Protein AF-A0A259DA21-F1 (afdb_monomer_lite)

Secondary structure (DSSP, 8-state):
---SSHHHHHH-SS-EEEEESSTTSSHHHHHHHHHHHH-EEEEEHHHHIIIIISHHHHHHHHHHHHTTSHHHHHHHHTTSS-------SS--HHHHHHH--BS-GGGT-B-HHHHHHHHHHHHHHHHHHHHTHHHHHHHHHHTT--SEEEEE--S-GGGSS-TT-TT-HHHHHHHHHSEEEE----HHHHHHHHHHHHHSPPP----HHHHHHHHHHHHHHHT--TT-

pLDDT: mean 91.74, std 7.66, range [64.5, 98.44]

Radius of gyration: 20.07 Å; chains: 1; bounding box: 54×38×61 Å

Structure (mmCIF, N/CA/C/O backbone):
data_AF-A0A259DA21-F1
#
_entry.id   AF-A0A259DA21-F1
#
loop_
_atom_site.group_PDB
_atom_site.id
_atom_site.type_symbol
_atom_site.label_atom_id
_atom_site.label_alt_id
_atom_site.label_comp_id
_atom_site.label_asym_id
_atom_site.label_entity_id
_atom_site.label_seq_id
_atom_site.pdbx_PDB_ins_code
_atom_site.Cartn_x
_atom_site.Cartn_y
_atom_site.Cartn_z
_atom_site.occupancy
_atom_site.B_iso_or_equiv
_atom_site.auth_seq_id
_atom_site.auth_comp_id
_atom_site.auth_asym_id
_atom_site.auth_atom_id
_atom_site.pdbx_PDB_model_num
ATOM 1 N N . MET A 1 1 ? -7.649 12.650 18.674 1.00 69.94 1 MET A N 1
ATOM 2 C CA . MET A 1 1 ? -7.560 11.323 19.332 1.00 69.94 1 MET A CA 1
ATOM 3 C C . MET A 1 1 ? -8.946 10.876 19.760 1.00 69.94 1 MET A C 1
ATOM 5 O O . MET A 1 1 ? -9.591 11.573 20.534 1.00 69.94 1 MET A O 1
ATOM 9 N N . ILE A 1 2 ? -9.388 9.727 19.248 1.00 91.44 2 ILE A N 1
ATOM 10 C CA . ILE A 1 2 ? -10.737 9.177 19.473 1.00 91.44 2 ILE A CA 1
ATOM 11 C C . ILE A 1 2 ? -10.961 8.571 20.867 1.00 91.44 2 ILE A C 1
ATOM 13 O O . ILE A 1 2 ? -12.106 8.388 21.263 1.00 91.44 2 ILE A O 1
ATOM 17 N N . TYR A 1 3 ? -9.883 8.292 21.605 1.00 94.75 3 TYR A N 1
ATOM 18 C CA . TYR A 1 3 ? -9.917 7.883 23.009 1.00 94.75 3 TYR A CA 1
ATOM 19 C C . TYR A 1 3 ? -9.190 8.933 23.845 1.00 94.75 3 TYR A C 1
ATOM 21 O O . TYR A 1 3 ? -8.105 9.386 23.471 1.00 94.75 3 TYR A O 1
ATOM 29 N N . ARG A 1 4 ? -9.784 9.330 24.971 1.00 92.81 4 ARG A N 1
ATOM 30 C CA . ARG A 1 4 ? -9.262 10.400 25.840 1.00 92.81 4 ARG A CA 1
ATOM 31 C C . ARG A 1 4 ? -8.217 9.902 26.836 1.00 92.81 4 ARG A C 1
ATOM 33 O O . ARG A 1 4 ? -7.445 10.700 27.358 1.00 92.81 4 ARG A O 1
ATOM 40 N N . SER A 1 5 ? -8.203 8.602 27.122 1.00 94.50 5 SER A N 1
ATOM 41 C CA . SER A 1 5 ? -7.254 7.964 28.034 1.00 94.50 5 SER A CA 1
ATOM 42 C C . SER A 1 5 ? -7.090 6.475 27.713 1.00 94.50 5 SER A C 1
ATOM 44 O O . SER A 1 5 ? -7.862 5.899 26.945 1.00 94.50 5 SER A O 1
ATOM 46 N N . GLY A 1 6 ? -6.098 5.827 28.329 1.00 93.81 6 GLY A N 1
ATOM 47 C CA . GLY A 1 6 ? -5.950 4.372 28.237 1.00 93.81 6 GLY A CA 1
ATOM 48 C C . GLY A 1 6 ? -7.153 3.619 28.816 1.00 93.81 6 GLY A C 1
ATOM 49 O O . GLY A 1 6 ? -7.574 2.621 28.243 1.00 93.81 6 GLY A O 1
ATOM 50 N N . GLN A 1 7 ? -7.750 4.130 29.897 1.00 95.81 7 GLN A N 1
ATOM 51 C CA . GLN A 1 7 ? -8.951 3.542 30.493 1.00 95.81 7 GLN A CA 1
ATOM 52 C C . GLN A 1 7 ? -10.151 3.634 29.538 1.00 95.81 7 GLN A C 1
ATOM 54 O O . GLN A 1 7 ? -10.832 2.640 29.320 1.00 95.81 7 GLN A O 1
ATOM 59 N N . ASP A 1 8 ? -10.333 4.787 28.886 1.00 95.88 8 ASP A N 1
ATOM 60 C CA . ASP A 1 8 ? -11.371 4.995 27.867 1.00 95.88 8 ASP A CA 1
ATOM 61 C C . ASP A 1 8 ? -11.225 4.002 26.697 1.00 95.88 8 ASP A C 1
ATOM 63 O O . ASP A 1 8 ? -12.199 3.402 26.247 1.00 95.88 8 ASP A O 1
ATOM 67 N N . TYR A 1 9 ? -9.990 3.727 26.262 1.00 95.62 9 TYR A N 1
ATOM 68 C CA . TYR A 1 9 ? -9.725 2.678 25.273 1.00 95.62 9 TYR A CA 1
ATOM 69 C C . TYR A 1 9 ? -10.078 1.269 25.781 1.00 95.62 9 TYR A C 1
ATOM 71 O O . TYR A 1 9 ? -10.676 0.479 25.044 1.00 95.62 9 TYR A O 1
ATOM 79 N N . LEU A 1 10 ? -9.704 0.924 27.018 1.00 94.50 10 LEU A N 1
ATOM 80 C CA . LEU A 1 10 ? -9.980 -0.398 27.590 1.00 94.50 10 LEU A CA 1
ATOM 81 C C . LEU A 1 10 ? -11.490 -0.644 27.722 1.00 94.50 10 LEU A C 1
ATOM 83 O O . LEU A 1 10 ? -11.961 -1.706 27.296 1.00 94.50 10 LEU A O 1
ATOM 87 N N . ASP A 1 11 ? -12.230 0.362 28.186 1.00 95.69 11 ASP A N 1
ATOM 88 C CA . ASP A 1 11 ? -13.680 0.315 28.405 1.00 95.69 11 ASP A CA 1
ATOM 89 C C . ASP A 1 11 ? -14.492 0.437 27.104 1.00 95.69 11 ASP A C 1
ATOM 91 O O . ASP A 1 11 ? -15.668 0.063 27.059 1.00 95.69 11 ASP A O 1
ATOM 95 N N . ALA A 1 12 ? -13.879 0.902 26.010 1.00 94.94 12 ALA A N 1
ATOM 96 C CA . ALA A 1 12 ? -14.555 1.034 24.727 1.00 94.94 12 ALA A CA 1
ATOM 97 C C . ALA A 1 12 ? -15.068 -0.321 24.208 1.00 94.94 12 ALA A C 1
ATOM 99 O O . ALA A 1 12 ? -14.296 -1.243 23.914 1.00 94.94 12 ALA A O 1
ATOM 100 N N . GLY A 1 13 ? -16.385 -0.409 23.990 1.00 92.56 13 GLY A N 1
ATOM 101 C CA . GLY A 1 13 ? -17.039 -1.566 23.363 1.00 92.56 13 GLY A CA 1
ATOM 102 C C . GLY A 1 13 ? -16.776 -1.703 21.856 1.00 92.56 13 GLY A C 1
ATOM 103 O O . GLY A 1 13 ? -17.200 -2.687 21.247 1.00 92.56 13 GLY A O 1
ATOM 104 N N . ARG A 1 14 ? -16.106 -0.710 21.255 1.00 93.88 14 ARG A N 1
ATOM 105 C CA . ARG A 1 14 ? -15.708 -0.654 19.843 1.00 93.88 14 ARG A CA 1
ATOM 106 C C . ARG A 1 14 ? -14.294 -0.093 19.743 1.00 93.88 14 ARG A C 1
ATOM 108 O O . ARG A 1 14 ? -14.078 1.102 19.961 1.00 93.88 14 ARG A O 1
ATOM 115 N N . LYS A 1 15 ? -13.329 -0.959 19.442 1.00 96.81 15 LYS A N 1
ATOM 116 C CA . LYS A 1 15 ? -11.909 -0.599 19.385 1.00 96.81 15 LYS A CA 1
ATOM 117 C C . LYS A 1 15 ? -11.453 -0.410 17.942 1.00 96.81 15 LYS A C 1
ATOM 119 O O . LYS A 1 15 ? -11.704 -1.260 17.094 1.00 96.81 15 LYS A O 1
ATOM 124 N N . ARG A 1 16 ? -10.796 0.710 17.654 1.00 97.38 16 ARG A N 1
ATOM 125 C CA . ARG A 1 16 ? -10.327 1.078 16.311 1.00 97.38 16 ARG A CA 1
ATOM 126 C C . ARG A 1 16 ? -8.871 1.500 16.403 1.00 97.38 16 ARG A C 1
ATOM 128 O O . ARG A 1 16 ? -8.565 2.522 17.017 1.00 97.38 16 ARG A O 1
ATOM 135 N N . VAL A 1 17 ? -7.979 0.705 15.825 1.00 97.62 17 VAL A N 1
ATOM 136 C CA . VAL A 1 17 ? -6.534 0.952 15.898 1.00 97.62 17 VAL A CA 1
ATOM 137 C C . VAL A 1 17 ? -5.903 0.926 14.518 1.00 97.62 17 VAL A C 1
ATOM 139 O O . VAL A 1 17 ? -6.335 0.192 13.630 1.00 97.62 17 VAL A O 1
ATOM 142 N N . LEU A 1 18 ? -4.853 1.716 14.358 1.00 97.50 18 LEU A N 1
ATOM 143 C CA . LEU A 1 18 ? -3.961 1.681 13.215 1.00 97.50 18 LEU A CA 1
ATOM 144 C C . LEU A 1 18 ? -2.580 1.260 13.693 1.00 97.50 18 LEU A C 1
ATOM 146 O O . LEU A 1 18 ? -2.038 1.862 14.614 1.00 97.50 18 LEU A O 1
ATOM 150 N N . LEU A 1 19 ? -2.012 0.240 13.061 1.00 96.88 19 LEU A N 1
ATOM 151 C CA . LEU A 1 19 ? -0.654 -0.217 13.323 1.00 96.88 19 LEU A CA 1
ATOM 152 C C . LEU A 1 19 ? 0.280 0.426 12.301 1.00 96.88 19 LEU A C 1
ATOM 154 O O . LEU A 1 19 ? 0.092 0.224 11.101 1.00 96.88 19 LEU A O 1
ATOM 158 N N . PHE A 1 20 ? 1.294 1.158 12.762 1.00 94.25 20 PHE A N 1
ATOM 159 C CA . PHE A 1 20 ? 2.342 1.719 11.902 1.00 94.25 20 PHE A CA 1
ATOM 160 C C . PHE A 1 20 ? 3.742 1.474 12.464 1.00 94.25 20 PHE A C 1
ATOM 162 O O . PHE A 1 20 ? 3.925 1.166 13.641 1.00 94.25 20 PHE A O 1
ATOM 169 N N . GLY A 1 21 ? 4.742 1.563 11.593 1.00 88.81 21 GLY A N 1
ATOM 170 C CA . GLY A 1 21 ? 6.137 1.248 11.888 1.00 88.81 21 GLY A CA 1
ATOM 171 C C . GLY A 1 21 ? 6.831 0.653 10.667 1.00 88.81 21 GLY A C 1
ATOM 172 O O . GLY A 1 21 ? 6.191 0.406 9.642 1.00 88.81 21 GLY A O 1
ATOM 173 N N . MET A 1 22 ? 8.130 0.379 10.780 1.00 82.19 22 MET A N 1
ATOM 174 C CA . MET A 1 22 ? 8.923 -0.159 9.671 1.00 82.19 22 MET A CA 1
ATOM 175 C C . MET A 1 22 ? 8.353 -1.475 9.116 1.00 82.19 22 MET A C 1
ATOM 177 O O . MET A 1 22 ? 7.649 -2.239 9.797 1.00 82.19 22 MET A O 1
ATOM 181 N N . SER A 1 23 ? 8.648 -1.740 7.843 1.00 78.81 23 SER A N 1
ATOM 182 C CA . SER A 1 23 ? 8.348 -3.030 7.221 1.00 78.81 23 SER A CA 1
ATOM 183 C C . SER A 1 23 ? 8.994 -4.170 8.019 1.00 78.81 23 SER A C 1
ATOM 185 O O . SER A 1 23 ? 10.099 -4.032 8.530 1.00 78.81 23 SER A O 1
ATOM 187 N N . GLY A 1 24 ? 8.278 -5.286 8.176 1.00 78.19 24 GLY A N 1
ATOM 188 C CA . GLY A 1 24 ? 8.770 -6.479 8.876 1.00 78.19 24 GLY A CA 1
ATOM 189 C C . GLY A 1 24 ? 8.609 -6.505 10.406 1.00 78.19 24 GLY A C 1
ATOM 190 O O . GLY A 1 24 ? 8.764 -7.576 10.988 1.00 78.19 24 GLY A O 1
ATOM 191 N N . LEU A 1 25 ? 8.203 -5.409 11.064 1.00 84.81 25 LEU A N 1
ATOM 192 C CA . LEU A 1 25 ? 8.002 -5.349 12.530 1.00 84.81 25 LEU A CA 1
ATOM 193 C C . LEU A 1 25 ? 6.782 -6.130 13.064 1.00 84.81 25 LEU A C 1
ATOM 195 O O . LEU A 1 25 ? 6.424 -6.010 14.229 1.00 84.81 25 LEU A O 1
ATOM 199 N N . GLY A 1 26 ? 6.120 -6.928 12.224 1.00 86.81 26 GLY A N 1
ATOM 200 C CA . GLY A 1 26 ? 5.013 -7.786 12.651 1.00 86.81 26 GLY A CA 1
ATOM 201 C C . GLY A 1 26 ? 3.629 -7.131 12.655 1.00 86.81 26 GLY A C 1
ATOM 202 O O . GLY A 1 26 ? 2.708 -7.729 13.201 1.00 86.81 26 GLY A O 1
ATOM 203 N N . LYS A 1 27 ? 3.443 -5.967 12.010 1.00 92.06 27 LYS A N 1
ATOM 204 C CA . LYS A 1 27 ? 2.123 -5.311 11.860 1.00 92.06 27 LYS A CA 1
ATOM 205 C C . LYS A 1 27 ? 1.058 -6.272 11.309 1.00 92.06 27 LYS A C 1
ATOM 207 O O . LYS A 1 27 ? 0.078 -6.564 11.987 1.00 92.06 27 LYS A O 1
ATOM 212 N N . THR A 1 28 ? 1.331 -6.866 10.145 1.00 90.31 28 THR A N 1
ATOM 213 C CA . THR A 1 28 ? 0.445 -7.845 9.497 1.00 90.31 28 THR A CA 1
ATOM 214 C C . THR A 1 28 ? 0.249 -9.108 10.336 1.00 90.31 28 THR A C 1
ATOM 216 O O . THR A 1 28 ? -0.854 -9.639 10.389 1.00 90.31 28 THR A O 1
ATOM 219 N N . TYR A 1 29 ? 1.284 -9.569 11.048 1.00 90.31 29 TYR A N 1
ATOM 220 C CA . TYR A 1 29 ? 1.161 -10.716 11.955 1.00 90.31 29 TYR A CA 1
ATOM 221 C C . TYR A 1 29 ? 0.183 -10.423 13.101 1.00 90.31 29 TYR A C 1
ATOM 223 O O . TYR A 1 29 ? -0.716 -11.220 13.360 1.00 90.31 29 TYR A O 1
ATOM 231 N N . LEU A 1 30 ? 0.315 -9.261 13.746 1.00 92.94 30 LEU A N 1
ATOM 232 C CA . LEU A 1 30 ? -0.585 -8.836 14.815 1.00 92.94 30 LEU A CA 1
ATOM 233 C C . LEU A 1 30 ? -2.014 -8.636 14.295 1.00 92.94 30 LEU A C 1
ATOM 235 O O . LEU A 1 30 ? -2.961 -9.097 14.924 1.00 92.94 30 LEU A O 1
ATOM 239 N N . ALA A 1 31 ? -2.178 -8.009 13.130 1.00 94.50 31 ALA A N 1
ATOM 240 C CA . ALA A 1 31 ? -3.491 -7.805 12.528 1.00 94.50 31 ALA A CA 1
ATOM 241 C C . ALA A 1 31 ? -4.183 -9.133 12.160 1.00 94.50 31 ALA A C 1
ATOM 243 O O . ALA A 1 31 ? -5.367 -9.302 12.455 1.00 94.50 31 ALA A O 1
ATOM 244 N N . ASN A 1 32 ? -3.440 -10.102 11.609 1.00 93.00 32 ASN A N 1
ATOM 245 C CA . ASN A 1 32 ? -3.936 -11.459 11.359 1.00 93.00 32 ASN A CA 1
ATOM 246 C C . ASN A 1 32 ? -4.341 -12.153 12.669 1.00 93.00 32 ASN A C 1
ATOM 248 O O . ASN A 1 32 ? -5.430 -12.712 12.750 1.00 93.00 32 ASN A O 1
ATOM 252 N N . LEU A 1 33 ? -3.525 -12.050 13.725 1.00 94.06 33 LEU A N 1
ATOM 253 C CA . LEU A 1 33 ? -3.852 -12.604 15.042 1.00 94.06 33 LEU A CA 1
ATOM 254 C C . LEU A 1 33 ? -5.164 -12.022 15.596 1.00 94.06 33 LEU A C 1
ATOM 256 O O . LEU A 1 33 ? -6.024 -12.758 16.075 1.00 94.06 33 LEU A O 1
ATOM 260 N N . MET A 1 34 ? -5.340 -10.702 15.498 1.00 95.75 34 MET A N 1
ATOM 261 C CA . MET A 1 34 ? -6.548 -10.002 15.949 1.00 95.75 34 MET A CA 1
ATOM 262 C C . MET A 1 34 ? -7.788 -10.415 15.147 1.00 95.75 34 MET A C 1
ATOM 264 O O . MET A 1 34 ? -8.869 -10.582 15.720 1.00 95.75 34 MET A O 1
ATOM 268 N N . ARG A 1 35 ? -7.638 -10.611 13.832 1.00 94.81 35 ARG A N 1
ATOM 269 C CA . ARG A 1 35 ? -8.695 -11.132 12.958 1.00 94.81 35 ARG A CA 1
ATOM 270 C C . ARG A 1 35 ? -9.093 -12.550 13.359 1.00 94.81 35 ARG A C 1
ATOM 272 O O . ARG A 1 35 ? -10.271 -12.800 13.605 1.00 94.81 35 ARG A O 1
ATOM 279 N N . ASP A 1 36 ? -8.112 -13.441 13.456 1.00 93.31 36 ASP A N 1
ATOM 280 C CA . ASP A 1 36 ? -8.333 -14.882 13.584 1.00 93.31 36 ASP A CA 1
ATOM 281 C C . ASP A 1 36 ? -8.771 -15.281 15.003 1.00 93.31 36 ASP A C 1
ATOM 283 O O . ASP A 1 36 ? -9.528 -16.235 15.165 1.00 93.31 36 ASP A O 1
ATOM 287 N N . GLN A 1 37 ? -8.330 -14.548 16.034 1.00 94.25 37 GLN A N 1
ATOM 288 C CA . GLN A 1 37 ? -8.552 -14.926 17.439 1.00 94.25 37 GLN A CA 1
ATOM 289 C C . GLN A 1 37 ? -9.480 -13.988 18.217 1.00 94.25 37 GLN A C 1
ATOM 291 O O . GLN A 1 37 ? -9.964 -14.367 19.281 1.00 94.25 37 GLN A O 1
ATOM 296 N N . ALA A 1 38 ? -9.732 -12.770 17.730 1.00 91.69 38 ALA A N 1
ATOM 297 C CA . ALA A 1 38 ? -10.468 -11.756 18.493 1.00 91.69 38 ALA A CA 1
ATOM 298 C C . ALA A 1 38 ? -11.585 -11.059 17.699 1.00 91.69 38 ALA A C 1
ATOM 300 O O . ALA A 1 38 ? -12.116 -10.046 18.162 1.00 91.69 38 ALA A O 1
ATOM 301 N N . ALA A 1 39 ? -11.947 -11.588 16.522 1.00 94.00 39 ALA A N 1
ATOM 302 C CA . ALA A 1 39 ? -13.006 -11.058 15.662 1.00 94.00 39 ALA A CA 1
ATOM 303 C C . ALA A 1 39 ? -12.844 -9.554 15.370 1.00 94.00 39 ALA A C 1
ATOM 305 O O . ALA A 1 39 ? -13.780 -8.766 15.520 1.00 94.00 39 ALA A O 1
ATOM 306 N N . TRP A 1 40 ? -11.636 -9.143 14.976 1.00 97.88 40 TRP A N 1
ATOM 307 C CA . TRP A 1 40 ? -11.387 -7.804 14.441 1.00 97.88 40 TRP A CA 1
ATOM 308 C C . TRP A 1 40 ? -11.532 -7.805 12.923 1.00 97.88 40 TRP A C 1
ATOM 310 O O . TRP A 1 40 ? -11.071 -8.723 12.244 1.00 97.88 40 TRP A O 1
ATOM 320 N N . PHE A 1 41 ? -12.114 -6.740 12.376 1.00 97.94 41 PHE A N 1
ATOM 321 C CA . PHE A 1 41 ? -12.030 -6.491 10.945 1.00 97.94 41 PHE A CA 1
ATOM 322 C C . PHE A 1 41 ? -10.610 -6.039 10.603 1.00 97.94 41 PHE A C 1
ATOM 324 O O . PHE A 1 41 ? -10.149 -5.008 11.097 1.00 97.94 41 PHE A O 1
ATOM 331 N N . HIS A 1 42 ? -9.921 -6.806 9.758 1.00 97.56 42 HIS A N 1
ATOM 332 C CA . HIS A 1 42 ? -8.571 -6.488 9.297 1.00 97.56 42 HIS A CA 1
ATOM 333 C C . HIS A 1 42 ? -8.618 -5.782 7.949 1.00 97.56 42 HIS A C 1
ATOM 335 O O . HIS A 1 42 ? -8.984 -6.362 6.927 1.00 97.56 42 HIS A O 1
ATOM 341 N N . TYR A 1 43 ? -8.213 -4.519 7.962 1.00 97.69 43 TYR A N 1
ATOM 342 C CA . TYR A 1 43 ? -8.009 -3.718 6.771 1.00 97.69 43 TYR A CA 1
ATOM 343 C C . TYR A 1 43 ? -6.510 -3.616 6.476 1.00 97.69 43 TYR A C 1
ATOM 345 O O . TYR A 1 43 ? -5.777 -3.007 7.248 1.00 97.69 43 TYR A O 1
ATOM 353 N N . SER A 1 44 ? -6.049 -4.218 5.377 1.00 96.19 44 SER A N 1
ATOM 354 C CA . SER A 1 44 ? -4.654 -4.114 4.929 1.00 96.19 44 SER A CA 1
ATOM 355 C C . SER A 1 44 ? -4.524 -3.075 3.821 1.00 96.19 44 SER A C 1
ATOM 357 O O . SER A 1 44 ? -5.152 -3.201 2.764 1.00 96.19 44 SER A O 1
ATOM 359 N N . VAL A 1 45 ? -3.682 -2.070 4.062 1.00 96.31 45 VAL A N 1
ATOM 360 C CA . VAL A 1 45 ? -3.379 -1.012 3.091 1.00 96.31 45 VAL A CA 1
ATOM 361 C C . VAL A 1 45 ? -2.636 -1.593 1.884 1.00 96.31 45 VAL A C 1
ATOM 363 O O . VAL A 1 45 ? -3.082 -1.378 0.761 1.00 96.31 45 VAL A O 1
ATOM 366 N N . ASP A 1 46 ? -1.609 -2.427 2.098 1.00 93.69 46 ASP A N 1
ATOM 367 C CA . ASP A 1 46 ? -0.861 -3.120 1.028 1.00 93.69 46 ASP A CA 1
ATOM 368 C C . ASP A 1 46 ? -1.801 -3.902 0.085 1.00 93.69 46 ASP A C 1
ATOM 370 O O . ASP A 1 46 ? -1.748 -3.780 -1.143 1.00 93.69 46 ASP A O 1
ATOM 374 N N . TYR A 1 47 ? -2.716 -4.685 0.668 1.00 94.69 47 TYR A N 1
ATOM 375 C CA . TYR A 1 47 ? -3.706 -5.446 -0.094 1.00 94.69 47 TYR A CA 1
ATOM 376 C C . TYR A 1 47 ? -4.625 -4.522 -0.902 1.00 94.69 47 TYR A C 1
ATOM 378 O O . TYR A 1 47 ? -4.946 -4.807 -2.061 1.00 94.69 47 TYR A O 1
ATOM 386 N N . ARG A 1 48 ? -5.046 -3.396 -0.314 1.00 96.88 48 ARG A N 1
ATOM 387 C CA . ARG A 1 48 ? -5.914 -2.424 -0.983 1.00 96.88 48 ARG A CA 1
ATOM 388 C C . ARG A 1 48 ? -5.207 -1.717 -2.136 1.00 96.88 48 ARG A C 1
ATOM 390 O O . ARG A 1 48 ? -5.821 -1.569 -3.193 1.00 96.88 48 ARG A O 1
ATOM 397 N N . ILE A 1 49 ? -3.951 -1.312 -1.956 1.00 96.81 49 ILE A N 1
ATOM 398 C CA . ILE A 1 49 ? -3.114 -0.711 -3.003 1.00 96.81 49 ILE A CA 1
ATOM 399 C C . ILE A 1 49 ? -3.113 -1.622 -4.225 1.00 96.81 49 ILE A C 1
ATOM 401 O O . ILE A 1 49 ? -3.549 -1.214 -5.303 1.00 96.81 49 ILE A O 1
ATOM 405 N N . GLY A 1 50 ? -2.728 -2.884 -4.027 1.00 95.12 50 GLY A N 1
ATOM 406 C CA . GLY A 1 50 ? -2.641 -3.868 -5.098 1.00 95.12 50 GLY A CA 1
ATOM 407 C C . GLY A 1 50 ? -3.980 -4.142 -5.784 1.00 95.12 50 GLY A C 1
ATOM 408 O O . GLY A 1 50 ? -4.071 -4.093 -7.006 1.00 95.12 50 GLY A O 1
ATOM 409 N N . THR A 1 51 ? -5.032 -4.410 -5.008 1.00 95.50 51 THR A N 1
ATOM 410 C CA . THR A 1 51 ? -6.315 -4.892 -5.556 1.00 95.50 51 THR A CA 1
ATOM 411 C C . THR A 1 51 ? -7.239 -3.798 -6.076 1.00 95.50 51 THR A C 1
ATOM 413 O O . THR A 1 51 ? -8.067 -4.070 -6.945 1.00 95.50 51 THR A O 1
ATOM 416 N N . ARG A 1 52 ? -7.138 -2.568 -5.560 1.00 96.75 52 ARG A N 1
ATOM 417 C CA . ARG A 1 52 ? -8.010 -1.461 -5.976 1.00 96.75 52 ARG A CA 1
ATOM 418 C C . ARG A 1 52 ? -7.306 -0.450 -6.859 1.00 96.75 52 ARG A C 1
ATOM 420 O O . ARG A 1 52 ? -7.870 -0.079 -7.879 1.00 96.75 52 ARG A O 1
ATOM 427 N N . TYR A 1 53 ? -6.163 0.054 -6.414 1.00 97.69 53 TYR A N 1
ATOM 428 C CA . TYR A 1 53 ? -5.576 1.268 -6.982 1.00 97.69 53 TYR A CA 1
ATOM 429 C C . TYR A 1 53 ? -4.514 0.969 -8.037 1.00 97.69 53 TYR A C 1
ATOM 431 O O . TYR A 1 53 ? -4.332 1.752 -8.960 1.00 97.69 53 TYR A O 1
ATOM 439 N N . MET A 1 54 ? -3.855 -0.184 -7.930 1.00 96.62 54 MET A N 1
ATOM 440 C CA . MET A 1 54 ? -2.797 -0.601 -8.848 1.00 96.62 54 MET A CA 1
ATOM 441 C C . MET A 1 54 ? -3.218 -1.755 -9.763 1.00 96.62 54 MET A C 1
ATOM 443 O O . MET A 1 54 ? -2.477 -2.090 -10.680 1.00 96.62 54 MET A O 1
ATOM 447 N N . ASN A 1 55 ? -4.389 -2.366 -9.549 1.00 95.06 55 ASN A N 1
ATOM 448 C CA . ASN A 1 55 ? -4.770 -3.603 -10.237 1.00 95.06 55 ASN A CA 1
ATOM 449 C C . ASN A 1 55 ? -4.771 -3.464 -11.766 1.00 95.06 55 ASN A C 1
ATOM 451 O O . ASN A 1 55 ? -4.250 -4.335 -12.456 1.00 95.06 55 ASN A O 1
ATOM 455 N N . GLU A 1 56 ? -5.314 -2.365 -12.294 1.00 95.06 56 GLU A N 1
ATOM 456 C CA . GLU A 1 56 ? -5.338 -2.113 -13.740 1.00 95.06 56 GLU A CA 1
ATOM 457 C C . GLU A 1 56 ? -3.930 -1.898 -14.296 1.00 95.06 56 GLU A C 1
ATOM 459 O O . GLU A 1 56 ? -3.570 -2.514 -15.292 1.00 95.06 56 GLU A O 1
ATOM 464 N N . LEU A 1 57 ? -3.094 -1.120 -13.603 1.00 96.25 57 LEU A N 1
ATOM 465 C CA . LEU A 1 57 ? -1.707 -0.868 -14.000 1.00 96.25 57 LEU A CA 1
ATOM 466 C C . LEU A 1 57 ? -0.873 -2.161 -14.026 1.00 96.25 57 LEU A C 1
ATOM 468 O O . LEU A 1 57 ? -0.126 -2.405 -14.978 1.00 96.25 57 LEU A O 1
ATOM 472 N N . ILE A 1 58 ? -1.053 -3.028 -13.026 1.00 95.56 58 ILE A N 1
ATOM 473 C CA . ILE A 1 58 ? -0.422 -4.352 -12.958 1.00 95.56 58 ILE A CA 1
ATOM 474 C C . ILE A 1 58 ? -0.938 -5.251 -14.092 1.00 95.56 58 ILE A C 1
ATOM 476 O O . ILE A 1 58 ? -0.141 -5.863 -14.807 1.00 95.56 58 ILE A O 1
ATOM 480 N N . ALA A 1 59 ? -2.259 -5.321 -14.283 1.00 94.56 59 ALA A N 1
ATOM 481 C CA . ALA A 1 59 ? -2.869 -6.140 -15.327 1.00 94.56 59 ALA A CA 1
ATOM 482 C C . ALA A 1 59 ? -2.438 -5.684 -16.727 1.00 94.56 59 ALA A C 1
ATOM 484 O O . ALA A 1 59 ? -2.119 -6.517 -17.572 1.00 94.56 59 ALA A O 1
ATOM 485 N N . ASP A 1 60 ? -2.362 -4.379 -16.969 1.00 95.31 60 ASP A N 1
ATOM 486 C CA . ASP A 1 60 ? -1.919 -3.816 -18.240 1.00 95.31 60 ASP A CA 1
ATOM 487 C C . ASP A 1 60 ? -0.437 -4.081 -18.501 1.00 95.31 60 ASP A C 1
ATOM 489 O O . ASP A 1 60 ? -0.067 -4.368 -19.639 1.00 95.31 60 ASP A O 1
ATOM 493 N N . ASN A 1 61 ? 0.411 -4.070 -17.468 1.00 94.62 61 ASN A N 1
ATOM 494 C CA . ASN A 1 61 ? 1.799 -4.512 -17.600 1.00 94.62 61 ASN A CA 1
ATOM 495 C C . ASN A 1 61 ? 1.876 -5.983 -18.041 1.00 94.62 61 ASN A C 1
ATOM 497 O O . ASN A 1 61 ? 2.609 -6.308 -18.972 1.00 94.62 61 ASN A O 1
ATOM 501 N N . PHE A 1 62 ? 1.066 -6.868 -17.451 1.00 94.00 62 PHE A N 1
ATOM 502 C CA . PHE A 1 62 ? 1.021 -8.274 -17.865 1.00 94.00 62 PHE A CA 1
ATOM 503 C C . PHE A 1 62 ? 0.464 -8.459 -19.279 1.00 94.00 62 PHE A C 1
ATOM 505 O O . PHE A 1 62 ? 1.011 -9.250 -20.045 1.00 94.00 62 PHE A O 1
ATOM 512 N N . LYS A 1 63 ? -0.575 -7.705 -19.661 1.00 95.19 63 LYS A N 1
ATOM 513 C CA . LYS A 1 63 ? -1.087 -7.699 -21.038 1.00 95.19 63 LYS A CA 1
ATOM 514 C C . LYS A 1 63 ? -0.004 -7.250 -22.016 1.00 95.19 63 LYS A C 1
ATOM 516 O O . LYS A 1 63 ? 0.181 -7.909 -23.029 1.00 95.19 63 LYS A O 1
ATOM 521 N N . ARG A 1 64 ? 0.749 -6.183 -21.720 1.00 94.69 64 ARG A N 1
ATOM 522 C CA . ARG A 1 64 ? 1.854 -5.717 -22.583 1.00 94.69 64 ARG A CA 1
ATOM 523 C C . ARG A 1 64 ? 2.890 -6.812 -22.829 1.00 94.69 64 ARG A C 1
ATOM 525 O O . ARG A 1 64 ? 3.320 -6.964 -23.967 1.00 94.69 64 ARG A O 1
ATOM 532 N N . GLU A 1 65 ? 3.248 -7.586 -21.806 1.00 94.12 65 GLU A N 1
ATOM 533 C CA . GLU A 1 65 ? 4.158 -8.728 -21.959 1.00 94.12 65 GLU A CA 1
ATOM 534 C C . GLU A 1 65 ? 3.522 -9.880 -22.747 1.00 94.12 65 GLU A C 1
ATOM 536 O O . GLU A 1 65 ? 4.117 -10.385 -23.698 1.00 94.12 65 GLU A O 1
ATOM 541 N N . ALA A 1 66 ? 2.281 -10.253 -22.428 1.00 95.19 66 ALA A N 1
ATOM 542 C CA . ALA A 1 66 ? 1.568 -11.315 -23.134 1.00 95.19 66 ALA A CA 1
ATOM 543 C C . ALA A 1 66 ? 1.356 -10.994 -24.624 1.00 95.19 66 ALA A C 1
ATOM 545 O O . ALA A 1 66 ? 1.476 -11.877 -25.469 1.00 95.19 66 ALA A O 1
ATOM 546 N N . MET A 1 67 ? 1.136 -9.724 -24.972 1.00 96.31 67 MET A N 1
ATOM 547 C CA . MET A 1 67 ? 0.967 -9.264 -26.355 1.00 96.31 67 MET A CA 1
ATOM 548 C C . MET A 1 67 ? 2.229 -9.415 -27.221 1.00 96.31 67 MET A C 1
ATOM 550 O O . MET A 1 67 ? 2.119 -9.323 -28.448 1.00 96.31 67 MET A O 1
ATOM 554 N N . LYS A 1 68 ? 3.404 -9.654 -26.615 1.00 95.56 68 LYS A N 1
ATOM 555 C CA . LYS A 1 68 ? 4.655 -9.982 -27.324 1.00 95.56 68 LYS A CA 1
ATOM 556 C C . LYS A 1 68 ? 4.713 -11.450 -27.760 1.00 95.56 68 LYS A C 1
ATOM 558 O O . LYS A 1 68 ? 5.490 -11.780 -28.650 1.00 95.56 68 LYS A O 1
ATOM 563 N N . VAL A 1 69 ? 3.903 -12.325 -27.159 1.00 97.62 69 VAL A N 1
ATOM 564 C CA . VAL A 1 69 ? 3.832 -13.755 -27.486 1.00 97.62 69 VAL A CA 1
ATOM 565 C C . VAL A 1 69 ? 2.690 -13.977 -28.487 1.00 97.62 69 VAL A C 1
ATOM 567 O O . VAL A 1 69 ? 1.534 -13.801 -28.101 1.00 97.62 69 VAL A O 1
ATOM 570 N N . PRO A 1 70 ? 2.954 -14.391 -29.746 1.00 97.44 70 PRO A N 1
ATOM 571 C CA . PRO A 1 70 ? 1.919 -14.494 -30.783 1.00 97.44 70 PRO A CA 1
ATOM 572 C C . PRO A 1 70 ? 0.689 -15.317 -30.372 1.00 97.44 70 PRO A C 1
ATOM 574 O O . PRO A 1 70 ? -0.435 -14.857 -30.544 1.00 97.44 70 PRO A O 1
ATOM 577 N N . LEU A 1 71 ? 0.903 -16.471 -29.727 1.00 97.38 71 LEU A N 1
ATOM 578 C CA . LEU A 1 71 ? -0.175 -17.319 -29.207 1.00 97.38 71 LEU A CA 1
ATOM 579 C C . LEU A 1 71 ? -1.077 -16.576 -28.208 1.00 97.38 71 LEU A C 1
ATOM 581 O O . LEU A 1 71 ? -2.298 -16.606 -28.323 1.00 97.38 71 LEU A O 1
ATOM 585 N N . LEU A 1 72 ? -0.485 -15.906 -27.215 1.00 97.06 72 LEU A N 1
ATOM 586 C CA . LEU A 1 72 ? -1.256 -15.194 -26.193 1.00 97.06 72 LEU A CA 1
ATOM 587 C C . LEU A 1 72 ? -1.942 -13.958 -26.776 1.00 97.06 72 LEU A C 1
ATOM 589 O O . LEU A 1 72 ? -3.064 -13.646 -26.388 1.00 97.06 72 LEU A O 1
ATOM 593 N N . ARG A 1 73 ? -1.300 -13.282 -27.734 1.00 97.44 73 ARG A N 1
ATOM 594 C CA . ARG A 1 73 ? -1.873 -12.143 -28.454 1.00 97.44 73 ARG A CA 1
ATOM 595 C C . ARG A 1 73 ? -3.172 -12.520 -29.165 1.00 97.44 73 ARG A C 1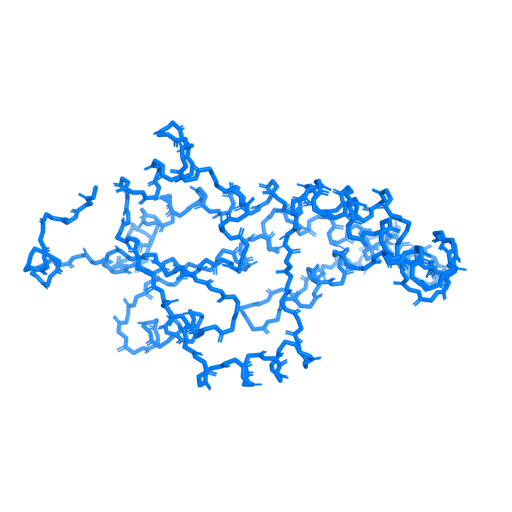
ATOM 597 O O . ARG A 1 73 ? -4.152 -11.799 -29.018 1.00 97.44 73 ARG A O 1
ATOM 604 N N . GLU A 1 74 ? -3.190 -13.613 -29.926 1.00 97.25 74 GLU A N 1
ATOM 605 C CA . GLU A 1 74 ? -4.395 -14.059 -30.645 1.00 97.25 74 GLU A CA 1
ATOM 606 C C . GLU A 1 74 ? -5.551 -14.365 -29.683 1.00 97.25 74 GLU A C 1
ATOM 608 O O . GLU A 1 74 ? -6.687 -13.942 -29.913 1.00 97.25 74 GLU A O 1
ATOM 613 N N . LEU A 1 75 ? -5.251 -15.028 -28.562 1.00 97.31 75 LEU A N 1
ATOM 614 C CA . LEU A 1 75 ? -6.249 -15.352 -27.543 1.00 97.31 75 LEU A CA 1
ATOM 615 C C . LEU A 1 75 ? -6.767 -14.102 -26.811 1.00 97.31 75 LEU A C 1
ATOM 617 O O . LEU A 1 75 ? -7.962 -14.011 -26.546 1.00 97.31 75 LEU A O 1
ATOM 621 N N . LEU A 1 76 ? -5.899 -13.131 -26.506 1.00 95.50 76 LEU A N 1
ATOM 622 C CA . LEU A 1 76 ? -6.290 -11.873 -25.855 1.00 95.50 76 LEU A CA 1
ATOM 623 C C . LEU A 1 76 ? -7.124 -10.975 -26.774 1.00 95.50 76 LEU A C 1
ATOM 625 O O . LEU A 1 76 ? -8.095 -10.382 -26.327 1.00 95.50 76 LEU A O 1
ATOM 629 N N . MET A 1 77 ? -6.761 -10.875 -28.056 1.00 96.12 77 MET A N 1
ATOM 630 C CA . MET A 1 77 ? -7.455 -10.018 -29.031 1.00 96.12 77 MET A CA 1
ATOM 631 C C . MET A 1 77 ? -8.865 -10.510 -29.380 1.00 96.12 77 MET A C 1
ATOM 633 O O . MET A 1 77 ? -9.646 -9.757 -29.954 1.00 96.12 77 MET A O 1
ATOM 637 N N . THR A 1 78 ? -9.168 -11.773 -29.080 1.00 96.38 78 THR A N 1
ATOM 638 C CA . THR A 1 78 ? -10.470 -12.409 -29.325 1.00 96.38 78 THR A CA 1
ATOM 639 C C . THR A 1 78 ? -11.279 -12.607 -28.044 1.00 96.38 78 THR A C 1
ATOM 641 O O . THR A 1 78 ? -12.283 -13.312 -28.074 1.00 96.38 78 THR A O 1
ATOM 644 N N . ASP A 1 79 ? -10.824 -12.037 -26.921 1.00 92.50 79 ASP A N 1
ATOM 645 C CA . ASP A 1 79 ? -11.394 -12.245 -25.583 1.00 92.50 79 ASP A CA 1
ATOM 646 C C . ASP A 1 79 ? -11.504 -13.734 -25.180 1.00 92.50 79 ASP A C 1
ATOM 648 O O . ASP A 1 79 ? -12.271 -14.105 -24.291 1.00 92.50 79 ASP A O 1
ATOM 652 N N . SER A 1 80 ? -10.703 -14.610 -25.802 1.00 95.06 80 SER A N 1
ATOM 653 C CA . SER A 1 80 ? -10.662 -16.047 -25.496 1.00 95.06 80 SER A CA 1
ATOM 654 C C . SER A 1 80 ? -9.968 -16.335 -24.161 1.00 95.06 80 SER A C 1
ATOM 656 O O . SER A 1 80 ? -10.196 -17.377 -23.546 1.00 95.06 80 SER A O 1
ATOM 658 N N . VAL A 1 81 ? -9.103 -15.421 -23.709 1.00 94.12 81 VAL A N 1
ATOM 659 C CA . VAL A 1 81 ? -8.461 -15.443 -22.388 1.00 94.12 81 VAL A CA 1
ATOM 660 C C . VAL A 1 81 ? -8.440 -14.037 -21.796 1.00 94.12 81 VAL A C 1
ATOM 662 O O . VAL A 1 81 ? -8.404 -13.048 -22.523 1.00 94.12 81 VAL A O 1
ATOM 665 N N . TYR A 1 82 ? -8.389 -13.946 -20.469 1.00 91.62 82 TYR A N 1
ATOM 666 C CA . TYR A 1 82 ? -8.165 -12.690 -19.756 1.00 91.62 82 TYR A CA 1
ATOM 667 C C . TYR A 1 82 ? -6.981 -12.826 -18.798 1.00 91.62 82 TYR A C 1
ATOM 669 O O . TYR A 1 82 ? -6.667 -13.914 -18.315 1.00 91.62 82 TYR A O 1
ATOM 677 N N . ILE A 1 83 ? -6.322 -11.703 -18.513 1.00 90.50 83 ILE A N 1
ATOM 678 C CA . ILE A 1 83 ? -5.205 -11.633 -17.569 1.00 90.50 83 ILE A CA 1
ATOM 679 C C . ILE A 1 83 ? -5.623 -10.774 -16.382 1.00 90.50 83 ILE A C 1
ATOM 681 O O . ILE A 1 83 ? -6.065 -9.638 -16.551 1.00 90.50 83 ILE A O 1
ATOM 685 N N . SER A 1 84 ? -5.443 -11.319 -15.181 1.00 89.06 84 SER A N 1
ATOM 686 C CA . SER A 1 84 ? -5.660 -10.620 -13.917 1.00 89.06 84 SER A CA 1
ATOM 687 C C . SER A 1 84 ? -4.470 -10.835 -12.995 1.00 89.06 84 SER A C 1
ATOM 689 O O . SER A 1 84 ? -3.836 -11.891 -13.015 1.00 89.06 84 SER A O 1
ATOM 691 N N . SER A 1 85 ? -4.194 -9.846 -12.148 1.00 88.88 85 SER A N 1
ATOM 692 C CA . SER A 1 85 ? -3.303 -10.049 -11.013 1.00 88.88 85 SER A CA 1
ATOM 693 C C . SER A 1 85 ? -3.999 -10.911 -9.951 1.00 88.88 85 SER A C 1
ATOM 695 O O . SER A 1 85 ? -5.220 -10.842 -9.790 1.00 88.88 85 SER A O 1
ATOM 697 N N . ASN A 1 86 ? -3.232 -11.746 -9.246 1.00 90.25 86 ASN A N 1
ATOM 698 C CA . ASN A 1 86 ? -3.710 -12.493 -8.082 1.00 90.25 86 ASN A CA 1
ATOM 699 C C . ASN A 1 86 ? -2.976 -11.999 -6.833 1.00 90.25 86 ASN A C 1
ATOM 701 O O . ASN A 1 86 ? -1.907 -12.507 -6.486 1.00 90.25 86 ASN A O 1
ATOM 705 N N . ILE A 1 87 ? -3.539 -10.970 -6.205 1.00 90.19 87 ILE A N 1
ATOM 706 C CA . ILE A 1 87 ? -3.008 -10.356 -4.988 1.00 90.19 87 ILE A CA 1
ATOM 707 C C . ILE A 1 87 ? -3.823 -10.855 -3.801 1.00 90.19 87 ILE A C 1
ATOM 709 O O . ILE A 1 87 ? -5.052 -10.783 -3.799 1.00 90.19 87 ILE A O 1
ATOM 713 N N . THR A 1 88 ? -3.127 -11.342 -2.780 1.00 86.25 88 THR A N 1
ATOM 714 C CA . THR A 1 88 ? -3.711 -11.785 -1.508 1.00 86.25 88 THR A CA 1
ATOM 715 C C . THR A 1 88 ? -3.011 -11.072 -0.351 1.00 86.25 88 THR A C 1
ATOM 717 O O . THR A 1 88 ? -2.037 -10.354 -0.569 1.00 86.25 88 THR A O 1
ATOM 720 N N . PHE A 1 89 ? -3.483 -11.256 0.886 1.00 78.88 89 PHE A N 1
ATOM 721 C CA . PHE A 1 89 ? -2.808 -10.699 2.068 1.00 78.88 89 PHE A CA 1
ATOM 722 C C . PHE A 1 89 ? -1.345 -11.157 2.191 1.00 78.88 89 PHE A C 1
ATOM 724 O O . PHE A 1 89 ? -0.497 -10.379 2.620 1.00 78.88 89 PHE A O 1
ATOM 731 N N . ASP A 1 90 ? -1.052 -12.392 1.773 1.00 77.75 90 ASP A N 1
ATOM 732 C CA . ASP A 1 90 ? 0.279 -12.999 1.880 1.00 77.75 90 ASP A CA 1
ATOM 733 C C . ASP A 1 90 ? 1.067 -12.963 0.559 1.00 77.75 90 ASP A C 1
ATOM 735 O O . ASP A 1 90 ? 2.261 -13.261 0.541 1.00 77.75 90 ASP A O 1
ATOM 739 N N . ASN A 1 91 ? 0.423 -12.591 -0.556 1.00 84.25 91 ASN A N 1
ATOM 740 C CA . ASN A 1 91 ? 1.049 -12.505 -1.873 1.00 84.25 91 ASN A CA 1
ATOM 741 C C . ASN A 1 91 ? 0.891 -11.110 -2.485 1.00 84.25 91 ASN A C 1
ATOM 743 O O . ASN A 1 91 ? -0.093 -10.813 -3.165 1.00 84.25 91 ASN A O 1
ATOM 747 N N . LEU A 1 92 ? 1.923 -10.288 -2.302 1.00 88.94 92 LEU A N 1
ATOM 748 C CA . LEU A 1 92 ? 2.058 -8.974 -2.935 1.00 88.94 92 LEU A CA 1
ATOM 749 C C . LEU A 1 92 ? 2.987 -9.004 -4.160 1.00 88.94 92 LEU A C 1
ATOM 751 O O . LEU A 1 92 ? 3.312 -7.949 -4.702 1.00 88.94 92 LEU A O 1
ATOM 755 N N . ALA A 1 93 ? 3.408 -10.190 -4.619 1.00 89.75 93 ALA A N 1
ATOM 756 C CA . ALA A 1 93 ? 4.369 -10.319 -5.713 1.00 89.75 93 ALA A CA 1
ATOM 757 C C . ALA A 1 93 ? 3.953 -9.564 -6.990 1.00 89.75 93 ALA A C 1
ATOM 759 O O . ALA A 1 93 ? 4.812 -8.881 -7.539 1.00 89.75 93 ALA A O 1
ATOM 760 N N . PRO A 1 94 ? 2.676 -9.569 -7.437 1.00 92.19 94 PRO A N 1
ATOM 761 C CA . PRO A 1 94 ? 2.281 -8.800 -8.620 1.00 92.19 94 PRO A CA 1
ATOM 762 C C . PRO A 1 94 ? 2.545 -7.294 -8.494 1.00 92.19 94 PRO A C 1
ATOM 764 O O . PRO A 1 94 ? 2.968 -6.661 -9.461 1.00 92.19 94 PRO A O 1
ATOM 767 N N . LEU A 1 95 ? 2.334 -6.730 -7.300 1.00 93.56 95 LEU A N 1
ATOM 768 C CA . LEU A 1 95 ? 2.609 -5.323 -7.019 1.00 93.56 95 LEU A CA 1
ATOM 769 C C . LEU A 1 95 ? 4.120 -5.059 -7.029 1.00 93.56 95 LEU A C 1
ATOM 771 O O . LEU A 1 95 ? 4.569 -4.153 -7.726 1.00 93.56 95 LEU A O 1
ATOM 775 N N . SER A 1 96 ? 4.913 -5.889 -6.345 1.00 91.31 96 SER A N 1
ATOM 776 C CA . SER A 1 96 ? 6.379 -5.769 -6.354 1.00 91.31 96 SER A CA 1
ATOM 777 C C . SER A 1 96 ? 6.971 -5.911 -7.763 1.00 91.31 96 SER A C 1
ATOM 779 O O . SER A 1 96 ? 7.866 -5.154 -8.133 1.00 91.31 96 SER A O 1
ATOM 781 N N . THR A 1 97 ? 6.454 -6.839 -8.576 1.00 91.38 97 THR A N 1
ATOM 782 C CA . THR A 1 97 ? 6.862 -7.020 -9.978 1.00 91.38 97 THR A CA 1
ATOM 783 C C . THR A 1 97 ? 6.545 -5.790 -10.820 1.00 91.38 97 THR A C 1
ATOM 785 O O . THR A 1 97 ? 7.357 -5.406 -11.658 1.00 91.38 97 THR A O 1
ATOM 788 N N . TYR A 1 98 ? 5.389 -5.156 -10.603 1.00 94.50 98 TYR A N 1
ATOM 789 C CA . TYR A 1 98 ? 5.068 -3.914 -11.294 1.00 94.50 98 TYR A CA 1
ATOM 790 C C . TYR A 1 98 ? 5.996 -2.776 -10.875 1.00 94.50 98 TYR A C 1
ATOM 792 O O . TYR A 1 98 ? 6.521 -2.099 -11.746 1.00 94.50 98 TYR A O 1
ATOM 800 N N . LEU A 1 99 ? 6.260 -2.568 -9.584 1.00 9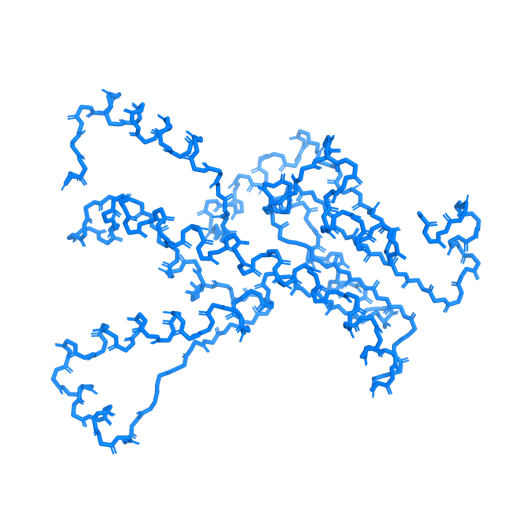4.25 99 LEU A N 1
ATOM 801 C CA . LEU A 1 99 ? 7.168 -1.489 -9.169 1.00 94.25 99 LEU A CA 1
ATOM 802 C C . LEU A 1 99 ? 8.578 -1.669 -9.741 1.00 94.25 99 LEU A C 1
ATOM 804 O O . LEU A 1 99 ? 9.182 -0.698 -10.193 1.00 94.25 99 LEU A O 1
ATOM 808 N N . GLY A 1 100 ? 9.066 -2.912 -9.780 1.00 92.62 100 GLY A N 1
ATOM 809 C CA . GLY A 1 100 ? 10.359 -3.245 -10.364 1.00 92.62 100 GLY A CA 1
ATOM 810 C C . GLY A 1 100 ? 11.529 -2.563 -9.651 1.00 92.62 100 GLY A C 1
ATOM 811 O O . GLY A 1 100 ? 11.447 -2.198 -8.477 1.00 92.62 100 GLY A O 1
ATOM 812 N N . LYS A 1 101 ? 12.648 -2.431 -10.365 1.00 92.00 101 LYS A N 1
ATOM 813 C CA . LYS A 1 101 ? 13.871 -1.761 -9.904 1.00 92.00 101 LYS A CA 1
ATOM 814 C C . LYS A 1 101 ? 14.476 -0.967 -11.063 1.00 92.00 101 LYS A C 1
ATOM 816 O O . LYS A 1 101 ? 14.345 -1.420 -12.201 1.00 92.00 101 LYS A O 1
ATOM 821 N N . PRO A 1 102 ? 15.138 0.172 -10.812 1.00 92.94 102 PRO A N 1
ATOM 822 C CA . PRO A 1 102 ? 15.856 0.874 -11.866 1.00 92.94 102 PRO A CA 1
ATOM 823 C C . PRO A 1 102 ? 17.068 0.053 -12.340 1.00 92.94 102 PRO A C 1
ATOM 825 O O . PRO A 1 102 ? 17.714 -0.610 -11.527 1.00 92.94 102 PRO A O 1
ATOM 828 N N . GLY A 1 103 ? 17.358 0.085 -13.642 1.00 92.62 103 GLY A N 1
ATOM 829 C CA . GLY A 1 103 ? 18.510 -0.587 -14.256 1.00 92.62 103 GLY A CA 1
ATOM 830 C C . GLY A 1 103 ? 18.252 -1.041 -15.696 1.00 92.62 103 GLY A C 1
ATOM 831 O O . GLY A 1 103 ? 17.195 -0.759 -16.263 1.00 92.62 103 GLY A O 1
ATOM 832 N N . ASP A 1 104 ? 19.202 -1.789 -16.259 1.00 91.38 104 ASP A N 1
ATOM 833 C CA . ASP A 1 104 ? 19.155 -2.303 -17.634 1.00 91.38 104 ASP A CA 1
ATOM 834 C C . ASP A 1 104 ? 17.884 -3.145 -17.922 1.00 91.38 104 ASP A C 1
ATOM 836 O O . ASP A 1 104 ? 17.702 -4.225 -17.337 1.00 91.38 104 ASP A O 1
ATOM 840 N N . PRO A 1 105 ? 17.017 -2.716 -18.864 1.00 91.56 105 PRO A N 1
ATOM 841 C CA . PRO A 1 105 ? 15.838 -3.474 -19.283 1.00 91.56 105 PRO A CA 1
ATOM 842 C C . PRO A 1 105 ? 16.140 -4.882 -19.804 1.00 91.56 105 PRO A C 1
ATOM 844 O O . PRO A 1 105 ? 15.325 -5.788 -19.615 1.00 91.56 105 PRO A O 1
ATOM 847 N N . ALA A 1 106 ? 17.309 -5.107 -20.411 1.00 90.50 106 ALA A N 1
ATOM 848 C CA . ALA A 1 106 ? 17.722 -6.432 -20.875 1.00 90.50 106 ALA A CA 1
ATOM 849 C C . ALA A 1 106 ? 17.998 -7.402 -19.712 1.00 90.50 106 ALA A C 1
ATOM 851 O O . ALA A 1 106 ? 17.899 -8.618 -19.886 1.00 90.50 106 ALA A O 1
ATOM 852 N N . LYS A 1 107 ? 18.282 -6.875 -18.515 1.00 89.38 107 LYS A N 1
ATOM 853 C CA . LYS A 1 107 ? 18.471 -7.635 -17.268 1.00 89.38 107 LYS A CA 1
ATOM 854 C C . LYS A 1 107 ? 17.237 -7.595 -16.356 1.00 89.38 107 LYS A C 1
ATOM 856 O O . LYS A 1 107 ? 17.308 -8.033 -15.209 1.00 89.38 107 LYS A O 1
ATOM 861 N N . GLY A 1 108 ? 16.105 -7.090 -16.853 1.00 88.25 108 GLY A N 1
ATOM 862 C CA . GLY A 1 108 ? 14.855 -6.980 -16.096 1.00 88.25 108 GLY A CA 1
ATOM 863 C C . GLY A 1 108 ? 14.743 -5.729 -15.216 1.00 88.25 108 GLY A C 1
ATOM 864 O O . GLY A 1 108 ? 13.867 -5.679 -14.351 1.00 88.25 108 GLY A O 1
ATOM 865 N N . GLY A 1 109 ? 15.615 -4.737 -15.415 1.00 92.25 109 GLY A N 1
ATOM 866 C CA . GLY A 1 109 ? 15.483 -3.408 -14.826 1.00 92.25 109 GLY A CA 1
ATOM 867 C C . GLY A 1 109 ? 14.477 -2.521 -15.568 1.00 92.25 109 GLY A C 1
ATOM 868 O O . GLY A 1 109 ? 13.896 -2.896 -16.587 1.00 92.25 109 GLY A O 1
ATOM 869 N N . LEU A 1 110 ? 14.251 -1.329 -15.029 1.00 93.94 110 LEU A N 1
ATOM 870 C CA . LEU A 1 110 ? 13.445 -0.278 -15.639 1.00 93.94 110 LEU A CA 1
ATOM 871 C C . LEU A 1 110 ? 14.322 0.947 -15.914 1.00 93.94 110 LEU A C 1
ATOM 873 O O . LEU A 1 110 ? 15.1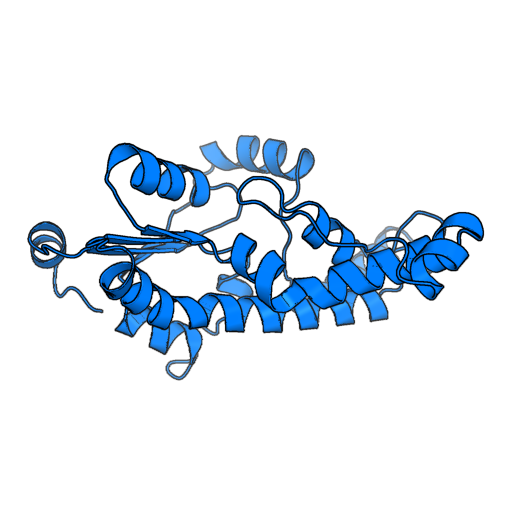34 1.303 -15.053 1.00 93.94 110 LEU A O 1
ATOM 877 N N . PRO A 1 111 ? 14.107 1.667 -17.032 1.00 95.19 111 PRO A N 1
ATOM 878 C CA . PRO A 1 111 ? 14.653 3.009 -17.177 1.00 95.19 111 PRO A CA 1
ATOM 879 C C . PRO A 1 111 ? 14.281 3.851 -15.952 1.00 95.19 111 PRO A C 1
ATOM 881 O O . PRO A 1 111 ? 13.149 3.776 -15.464 1.00 95.19 111 PRO A O 1
ATOM 884 N N . PHE A 1 112 ? 15.216 4.652 -15.438 1.00 95.31 112 PHE A N 1
ATOM 885 C CA . PHE A 1 112 ? 15.016 5.347 -14.161 1.00 95.31 112 PHE A CA 1
ATOM 886 C C . PHE A 1 112 ? 13.768 6.246 -14.169 1.00 95.31 112 PHE A C 1
ATOM 888 O O . PHE A 1 112 ? 13.025 6.288 -13.190 1.00 95.31 112 PHE A O 1
ATOM 895 N N . ALA A 1 113 ? 13.476 6.891 -15.302 1.00 95.62 113 ALA A N 1
ATOM 896 C CA . ALA A 1 113 ? 12.259 7.681 -15.487 1.00 95.62 113 ALA A CA 1
ATOM 897 C C . ALA A 1 113 ? 10.969 6.849 -15.333 1.00 95.62 113 ALA A C 1
ATOM 899 O O . ALA A 1 113 ? 10.035 7.287 -14.661 1.00 95.62 113 ALA A O 1
ATOM 900 N N . ASP A 1 114 ? 10.928 5.635 -15.889 1.00 96.25 114 ASP A N 1
ATOM 901 C CA . ASP A 1 114 ? 9.775 4.737 -15.767 1.00 96.25 114 ASP A CA 1
ATOM 902 C C . ASP A 1 114 ? 9.618 4.235 -14.329 1.00 96.25 114 ASP A C 1
ATOM 904 O O . ASP A 1 114 ? 8.504 4.179 -13.807 1.00 96.25 114 ASP A O 1
ATOM 908 N N . TYR A 1 115 ? 10.731 3.911 -13.661 1.00 96.00 115 TYR A N 1
ATOM 909 C CA . TYR A 1 115 ? 10.725 3.545 -12.245 1.00 96.00 115 TYR A CA 1
ATOM 910 C C . TYR A 1 115 ? 10.154 4.675 -11.373 1.00 96.00 115 TYR A C 1
ATOM 912 O O . TYR A 1 115 ? 9.264 4.435 -10.558 1.00 96.00 115 TYR A O 1
ATOM 920 N N . MET A 1 116 ? 10.591 5.919 -11.594 1.00 96.94 116 MET A N 1
ATOM 921 C CA . MET A 1 116 ? 10.073 7.102 -10.893 1.00 96.94 116 MET A CA 1
ATOM 922 C C . MET A 1 116 ? 8.575 7.319 -11.146 1.00 96.94 116 MET A C 1
ATOM 924 O O . MET A 1 116 ? 7.832 7.626 -10.213 1.00 96.94 116 MET A O 1
ATOM 928 N N . ALA A 1 117 ? 8.105 7.106 -12.379 1.00 97.69 117 ALA A N 1
ATOM 929 C CA . ALA A 1 117 ? 6.682 7.194 -12.697 1.00 97.69 117 ALA A CA 1
ATOM 930 C C . ALA A 1 117 ? 5.858 6.135 -11.941 1.00 97.69 117 ALA A C 1
ATOM 932 O O . ALA A 1 117 ? 4.795 6.446 -11.402 1.00 97.69 117 ALA A O 1
ATOM 933 N N . ARG A 1 118 ? 6.357 4.894 -11.840 1.00 97.19 118 ARG A N 1
ATOM 934 C CA . ARG A 1 118 ? 5.694 3.827 -11.065 1.00 97.19 118 ARG A CA 1
ATOM 935 C C . ARG A 1 118 ? 5.714 4.104 -9.558 1.00 97.19 118 ARG A C 1
ATOM 937 O O . ARG A 1 118 ? 4.742 3.788 -8.874 1.00 97.19 118 ARG A O 1
ATOM 944 N N . GLN A 1 119 ? 6.773 4.731 -9.045 1.00 96.94 119 GLN A N 1
ATOM 945 C CA . GLN A 1 119 ? 6.857 5.186 -7.652 1.00 96.94 119 GLN A CA 1
ATOM 946 C C . GLN A 1 119 ? 5.797 6.250 -7.327 1.00 96.94 119 GLN A C 1
ATOM 948 O O . GLN A 1 119 ? 5.134 6.148 -6.296 1.00 96.94 119 GLN A O 1
ATOM 953 N N . ASP A 1 120 ? 5.563 7.217 -8.217 1.00 97.00 120 ASP A N 1
ATOM 954 C CA . ASP A 1 120 ? 4.513 8.227 -8.016 1.00 97.00 120 ASP A CA 1
ATOM 955 C C . ASP A 1 120 ? 3.099 7.619 -8.060 1.00 97.00 120 ASP A C 1
ATOM 957 O O . ASP A 1 120 ? 2.250 7.925 -7.219 1.00 97.00 120 ASP A O 1
ATOM 961 N N . GLN A 1 121 ? 2.859 6.658 -8.958 1.00 97.75 121 GLN A N 1
ATOM 962 C CA . GLN A 1 121 ? 1.595 5.914 -8.974 1.00 97.75 121 GLN A CA 1
ATOM 963 C C . GLN A 1 121 ? 1.377 5.126 -7.673 1.00 97.75 121 GLN A C 1
ATOM 965 O O . GLN A 1 121 ? 0.268 5.126 -7.135 1.00 97.75 121 GLN A O 1
ATOM 970 N N . HIS A 1 122 ? 2.428 4.492 -7.138 1.00 97.12 122 HIS A N 1
ATOM 971 C CA . HIS A 1 122 ? 2.364 3.814 -5.844 1.00 97.12 122 HIS A CA 1
ATOM 972 C C . HIS A 1 122 ? 2.059 4.789 -4.709 1.00 97.12 122 HIS A C 1
ATOM 974 O O . HIS A 1 122 ? 1.224 4.495 -3.860 1.00 97.12 122 HIS A O 1
ATOM 980 N N . ARG A 1 123 ? 2.691 5.967 -4.701 1.00 96.81 123 ARG A N 1
ATOM 981 C CA . ARG A 1 123 ? 2.424 7.020 -3.715 1.00 96.81 123 ARG A CA 1
ATOM 982 C C . ARG A 1 123 ? 0.956 7.443 -3.726 1.00 96.81 123 ARG A C 1
ATOM 984 O O . ARG A 1 123 ? 0.325 7.499 -2.672 1.00 96.81 123 ARG A O 1
ATOM 991 N N . ALA A 1 124 ? 0.398 7.712 -4.905 1.00 97.69 124 ALA A N 1
ATOM 992 C CA . ALA A 1 124 ? -1.011 8.069 -5.044 1.00 97.69 124 ALA A CA 1
ATOM 993 C C . ALA A 1 124 ? -1.934 6.938 -4.554 1.00 97.69 124 ALA A C 1
ATOM 995 O O . ALA A 1 124 ? -2.910 7.190 -3.841 1.00 97.69 124 ALA A O 1
ATOM 996 N N . ALA A 1 125 ? -1.598 5.688 -4.888 1.00 97.69 125 ALA A N 1
ATOM 997 C CA . ALA A 1 125 ? -2.325 4.507 -4.437 1.00 97.69 125 ALA A CA 1
ATOM 998 C 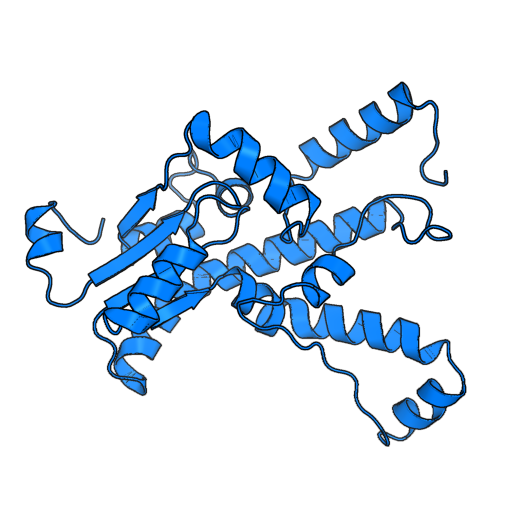C . ALA A 1 125 ? -2.257 4.314 -2.913 1.00 97.69 125 ALA A C 1
ATOM 1000 O O . ALA A 1 125 ? -3.278 4.009 -2.300 1.00 97.69 125 ALA A O 1
ATOM 1001 N N . GLU A 1 126 ? -1.091 4.521 -2.301 1.00 97.00 126 GLU A N 1
ATOM 1002 C CA . GLU A 1 126 ? -0.859 4.442 -0.855 1.00 97.00 126 GLU A CA 1
ATOM 1003 C C . GLU A 1 126 ? -1.718 5.457 -0.096 1.00 97.00 126 GLU A C 1
ATOM 1005 O O . GLU A 1 126 ? -2.431 5.092 0.843 1.00 97.00 126 GLU A O 1
ATOM 1010 N N . ILE A 1 127 ? -1.703 6.720 -0.535 1.00 97.38 127 ILE A N 1
ATOM 1011 C CA . ILE A 1 127 ? -2.506 7.793 0.064 1.00 97.38 127 ILE A CA 1
ATOM 1012 C C . ILE A 1 127 ? -3.992 7.432 -0.016 1.00 97.38 127 ILE A C 1
ATOM 1014 O O . ILE A 1 127 ? -4.696 7.439 0.996 1.00 97.38 127 ILE A O 1
ATOM 1018 N N . ALA A 1 128 ? -4.474 7.053 -1.202 1.00 98.12 128 ALA A N 1
ATOM 1019 C CA . ALA A 1 128 ? -5.882 6.731 -1.402 1.00 98.12 128 ALA A CA 1
ATOM 1020 C C . ALA A 1 128 ? -6.320 5.480 -0.615 1.00 98.12 128 ALA A C 1
ATOM 1022 O O . ALA A 1 128 ? -7.382 5.480 0.009 1.00 98.12 128 ALA A O 1
ATOM 1023 N N . ALA A 1 129 ? -5.491 4.433 -0.582 1.00 97.94 129 ALA A N 1
ATOM 1024 C CA . ALA A 1 129 ? -5.738 3.227 0.204 1.00 97.94 129 ALA A CA 1
ATOM 1025 C C . ALA A 1 129 ? -5.702 3.488 1.714 1.00 97.94 129 ALA A C 1
ATOM 1027 O O . ALA A 1 129 ? -6.444 2.854 2.463 1.00 97.94 129 ALA A O 1
ATOM 1028 N N . THR A 1 130 ? -4.888 4.427 2.181 1.00 97.38 130 THR A N 1
ATOM 1029 C CA . THR A 1 130 ? -4.873 4.810 3.596 1.00 97.38 130 THR A CA 1
ATOM 1030 C C . THR A 1 130 ? -6.146 5.576 3.967 1.00 97.38 130 THR A C 1
ATOM 1032 O O . THR A 1 130 ? -6.801 5.234 4.950 1.00 97.38 130 THR A O 1
ATOM 1035 N N . LEU A 1 131 ? -6.566 6.533 3.132 1.00 97.69 131 LEU A N 1
ATOM 1036 C CA . LEU A 1 131 ? -7.802 7.315 3.313 1.00 97.69 131 LEU A CA 1
ATOM 1037 C C . LEU A 1 131 ? -9.089 6.477 3.186 1.00 97.69 131 LEU A C 1
ATOM 1039 O O . LEU A 1 131 ? -10.154 6.879 3.654 1.00 97.69 131 LEU A O 1
ATOM 1043 N N . ASP A 1 132 ? -9.015 5.304 2.560 1.00 98.31 132 ASP A N 1
ATOM 1044 C CA . ASP A 1 132 ? -10.115 4.341 2.511 1.00 98.31 132 ASP A CA 1
ATOM 1045 C C . ASP A 1 132 ? -10.448 3.757 3.905 1.00 98.31 132 ASP A C 1
ATOM 1047 O O . ASP A 1 132 ? -11.548 3.227 4.097 1.00 98.31 132 ASP A O 1
ATOM 1051 N N . ALA A 1 133 ? -9.547 3.858 4.894 1.00 97.44 133 ALA A N 1
ATOM 1052 C CA . ALA A 1 133 ? -9.750 3.290 6.226 1.00 97.44 133 ALA A CA 1
ATOM 1053 C C . ALA A 1 133 ? -11.048 3.790 6.884 1.00 97.44 133 ALA A C 1
ATOM 1055 O O . ALA A 1 133 ? -11.825 2.970 7.377 1.00 97.44 133 ALA A O 1
ATOM 1056 N N . ALA A 1 134 ? -11.346 5.094 6.815 1.00 96.19 134 ALA A N 1
ATOM 1057 C CA . ALA A 1 134 ? -12.550 5.671 7.419 1.00 96.19 134 ALA A CA 1
ATOM 1058 C C . ALA A 1 134 ? -13.845 5.014 6.913 1.00 96.19 134 ALA A C 1
ATOM 1060 O O . ALA A 1 134 ? -14.688 4.595 7.707 1.00 96.19 134 ALA A O 1
ATOM 1061 N N . ARG A 1 135 ? -13.994 4.836 5.594 1.00 96.94 135 ARG A N 1
ATOM 1062 C CA . ARG A 1 135 ? -15.193 4.175 5.047 1.00 96.94 135 ARG A CA 1
ATOM 1063 C C . ARG A 1 135 ? -15.217 2.672 5.315 1.00 96.94 135 ARG A C 1
ATOM 1065 O O . ARG A 1 135 ? -16.294 2.082 5.370 1.00 96.94 135 ARG A O 1
ATOM 1072 N N . PHE A 1 136 ? -14.055 2.031 5.463 1.00 97.94 136 PHE A N 1
ATOM 1073 C CA . PHE A 1 136 ? -13.987 0.612 5.808 1.00 97.94 136 PHE A CA 1
ATOM 1074 C C . PHE A 1 136 ? -14.322 0.349 7.275 1.00 97.94 136 PHE A C 1
ATOM 1076 O O . PHE A 1 136 ? -14.866 -0.714 7.555 1.00 97.94 136 PHE A O 1
ATOM 1083 N N . ILE A 1 137 ? -14.101 1.309 8.178 1.00 97.56 137 ILE A N 1
ATOM 1084 C CA . ILE A 1 137 ? -14.624 1.251 9.551 1.00 97.56 137 ILE A CA 1
ATOM 1085 C C . ILE A 1 137 ? -16.155 1.165 9.518 1.00 97.56 137 ILE A C 1
ATOM 1087 O O . ILE A 1 137 ? -16.725 0.252 10.112 1.00 97.56 137 ILE A O 1
ATOM 1091 N N . THR A 1 138 ? -16.816 2.060 8.778 1.00 96.94 138 THR A N 1
ATOM 1092 C CA . THR A 1 138 ? -18.281 2.042 8.616 1.00 96.94 138 THR A CA 1
ATOM 1093 C C . THR A 1 138 ? -18.753 0.740 7.976 1.00 96.94 138 THR A C 1
ATOM 1095 O O . THR A 1 138 ? -19.632 0.064 8.501 1.00 96.94 138 THR A O 1
ATOM 1098 N N . ARG A 1 139 ? -18.104 0.320 6.884 1.00 97.62 139 ARG A N 1
ATOM 1099 C CA . ARG A 1 139 ? -18.436 -0.924 6.179 1.00 97.62 139 ARG A CA 1
ATOM 1100 C C . ARG A 1 139 ? -18.287 -2.169 7.061 1.00 97.62 139 ARG A C 1
ATOM 1102 O O . ARG A 1 139 ? -19.109 -3.078 6.966 1.00 97.62 139 ARG A O 1
ATOM 1109 N N . ALA A 1 140 ? -17.229 -2.232 7.871 1.00 97.56 140 ALA A N 1
ATOM 1110 C CA . ALA A 1 140 ? -16.966 -3.335 8.793 1.00 97.56 140 ALA A CA 1
ATOM 1111 C C . ALA A 1 140 ? -18.114 -3.515 9.791 1.00 97.56 140 ALA A C 1
ATOM 1113 O O . ALA A 1 140 ? -18.516 -4.644 10.068 1.00 97.56 140 ALA A O 1
ATOM 1114 N N . GLU A 1 141 ? -18.665 -2.406 10.277 1.00 95.88 141 GLU A N 1
ATOM 1115 C CA . GLU A 1 141 ? -19.791 -2.411 11.202 1.00 95.88 141 GLU A CA 1
ATOM 1116 C C . GLU A 1 141 ? -21.115 -2.718 10.488 1.00 95.88 141 GLU A C 1
ATOM 1118 O O . GLU A 1 141 ? -21.797 -3.674 10.849 1.00 95.88 141 GLU A O 1
ATOM 1123 N N . GLU A 1 142 ? -21.464 -1.947 9.458 1.00 97.69 142 GLU A N 1
ATOM 1124 C CA . GLU A 1 142 ? -22.795 -1.984 8.839 1.00 97.69 142 GLU A CA 1
ATOM 1125 C C . GLU A 1 142 ? -23.062 -3.259 8.037 1.00 97.69 142 GLU A C 1
ATOM 1127 O O . GLU A 1 142 ? -24.172 -3.783 8.064 1.00 97.69 142 GLU A O 1
ATOM 1132 N N . ILE A 1 143 ? -22.057 -3.762 7.313 1.00 97.56 143 ILE A N 1
ATOM 1133 C CA . ILE A 1 143 ? -22.233 -4.928 6.434 1.00 97.56 143 ILE A CA 1
ATOM 1134 C C . ILE A 1 143 ? -21.927 -6.223 7.178 1.00 97.56 143 ILE A C 1
ATOM 1136 O O . ILE A 1 143 ? -22.601 -7.232 6.984 1.00 97.56 143 ILE A O 1
ATOM 1140 N N . TYR A 1 144 ? -20.876 -6.210 7.994 1.00 96.12 144 TYR A N 1
ATOM 1141 C CA . TYR A 1 144 ? -20.294 -7.432 8.539 1.00 96.12 144 TYR A CA 1
ATOM 1142 C C . TYR A 1 144 ? -20.469 -7.566 10.060 1.00 96.12 144 TYR A C 1
ATOM 1144 O O . TYR A 1 144 ? -20.167 -8.623 10.608 1.00 96.12 144 TYR A O 1
ATOM 1152 N N . GLY A 1 145 ? -20.950 -6.528 10.754 1.00 96.25 145 GLY A N 1
ATOM 1153 C CA . GLY A 1 145 ? -21.200 -6.564 12.198 1.00 96.25 145 GLY A CA 1
ATOM 1154 C C . GLY A 1 145 ? -19.943 -6.548 13.078 1.00 96.25 145 GLY A C 1
ATOM 1155 O O . GLY A 1 145 ? -20.037 -6.816 14.279 1.00 96.25 145 GLY A O 1
ATOM 1156 N N . TYR A 1 146 ? -18.764 -6.239 12.526 1.00 97.62 146 TYR A N 1
ATOM 1157 C CA . TYR A 1 146 ? -17.531 -6.161 13.311 1.00 97.62 146 TYR A CA 1
ATOM 1158 C C . TYR A 1 146 ? -17.533 -4.915 14.198 1.00 97.62 146 TYR A C 1
ATOM 1160 O O . TYR A 1 146 ? -17.649 -3.787 13.725 1.00 97.62 146 TYR A O 1
ATOM 1168 N N . LYS A 1 147 ? -17.341 -5.120 15.505 1.00 94.94 147 LYS A N 1
ATOM 1169 C CA . LYS A 1 147 ? -17.223 -4.024 16.483 1.00 94.94 147 LYS A CA 1
ATOM 1170 C C . LYS A 1 147 ? -15.827 -3.412 16.528 1.00 94.94 147 LYS A C 1
ATOM 1172 O O . LYS A 1 147 ? -15.689 -2.239 16.872 1.00 94.94 147 LYS A O 1
ATOM 1177 N N . ASN A 1 148 ? -14.808 -4.220 16.233 1.00 97.81 148 ASN A N 1
ATOM 1178 C CA . ASN A 1 148 ? -13.410 -3.828 16.330 1.00 97.81 148 ASN A CA 1
ATOM 1179 C C . ASN A 1 148 ? -12.751 -3.800 14.948 1.00 97.81 148 ASN A C 1
ATOM 1181 O O . ASN A 1 148 ? -13.064 -4.626 14.089 1.00 97.81 148 ASN A O 1
ATOM 1185 N N . PHE A 1 149 ? -11.821 -2.870 14.755 1.00 98.44 149 PHE A N 1
ATOM 1186 C CA . PHE A 1 149 ? -11.187 -2.588 13.472 1.00 98.44 149 PHE A CA 1
ATOM 1187 C C . PHE A 1 149 ? -9.683 -2.373 13.638 1.00 98.44 149 PHE A C 1
ATOM 1189 O O . PHE A 1 149 ? -9.256 -1.580 14.482 1.00 98.44 149 PHE A O 1
ATOM 1196 N N . VAL A 1 150 ? -8.887 -3.064 12.823 1.00 98.31 150 VAL A N 1
ATOM 1197 C CA . VAL A 1 150 ? -7.435 -2.884 12.746 1.00 98.31 150 VAL A CA 1
ATOM 1198 C C . VAL A 1 150 ? -7.034 -2.481 11.329 1.00 98.31 150 VAL A C 1
ATOM 1200 O O . VAL A 1 150 ? -7.276 -3.215 10.370 1.00 98.31 150 VAL A O 1
ATOM 1203 N N . CYS A 1 151 ? -6.414 -1.307 11.210 1.00 98.06 151 CYS A N 1
ATOM 1204 C CA . CYS A 1 151 ? -5.741 -0.843 10.001 1.00 98.06 151 CYS A CA 1
ATOM 1205 C C . CYS A 1 151 ? -4.271 -1.283 10.044 1.00 98.06 151 CYS A C 1
ATOM 1207 O O . CYS A 1 151 ? -3.497 -0.801 10.872 1.00 98.06 151 CYS A O 1
ATOM 1209 N N . ASP A 1 152 ? -3.895 -2.210 9.170 1.00 96.25 152 ASP A N 1
ATOM 1210 C CA . ASP A 1 152 ? -2.520 -2.653 8.937 1.00 96.25 152 ASP A CA 1
ATOM 1211 C C . ASP A 1 152 ? -1.919 -1.835 7.790 1.00 96.25 152 ASP A C 1
ATOM 1213 O O . ASP A 1 152 ? -2.264 -2.034 6.620 1.00 96.25 152 ASP A O 1
ATOM 1217 N N . THR A 1 153 ? -1.065 -0.873 8.139 1.00 95.12 153 THR A N 1
ATOM 1218 C CA . THR A 1 153 ? -0.450 0.049 7.173 1.00 95.12 153 THR A CA 1
ATOM 1219 C C . THR A 1 153 ? 0.727 -0.583 6.439 1.00 95.12 153 THR A C 1
ATOM 1221 O O . THR A 1 153 ? 1.325 -1.562 6.901 1.00 95.12 153 THR A O 1
ATOM 1224 N N . SER A 1 154 ? 1.094 -0.002 5.297 1.00 90.94 154 SER A N 1
ATOM 1225 C CA . SER A 1 154 ? 2.314 -0.389 4.590 1.00 90.94 154 SER A CA 1
ATOM 1226 C C . SER A 1 154 ? 3.576 -0.013 5.388 1.00 90.94 154 SER A C 1
ATOM 1228 O O . SER A 1 154 ? 3.536 0.578 6.472 1.00 90.94 154 SER A O 1
ATOM 1230 N N . GLY A 1 155 ? 4.747 -0.365 4.853 1.00 86.62 155 GLY A N 1
ATOM 1231 C CA . GLY A 1 155 ? 6.023 0.159 5.352 1.00 86.62 155 GLY A CA 1
ATOM 1232 C C . GLY A 1 155 ? 6.287 1.624 4.984 1.00 86.62 155 GLY A C 1
ATOM 1233 O O . GLY A 1 155 ? 7.176 2.225 5.577 1.00 86.62 155 GLY A O 1
ATOM 1234 N N . SER A 1 156 ? 5.528 2.185 4.042 1.00 89.12 156 SER A N 1
ATOM 1235 C CA . SER A 1 156 ? 5.777 3.489 3.423 1.00 89.12 156 SER A CA 1
ATOM 1236 C C . SER A 1 156 ? 4.862 4.601 3.929 1.00 89.12 156 SER A C 1
ATOM 1238 O O . SER A 1 156 ? 4.977 5.723 3.449 1.00 89.12 156 SER A O 1
ATOM 1240 N N . ILE A 1 157 ? 3.992 4.344 4.913 1.00 91.06 157 ILE A N 1
ATOM 1241 C CA . ILE A 1 157 ? 3.083 5.372 5.448 1.00 91.06 157 ILE A CA 1
ATOM 1242 C C . ILE A 1 157 ? 3.822 6.647 5.886 1.00 91.06 157 ILE A C 1
ATOM 1244 O O . ILE A 1 157 ? 3.366 7.744 5.589 1.00 91.06 157 ILE A O 1
ATOM 1248 N N . CYS A 1 158 ? 4.992 6.517 6.521 1.00 89.56 158 CYS A N 1
ATOM 1249 C CA . CYS A 1 158 ? 5.791 7.666 6.962 1.00 89.56 158 CYS A CA 1
ATOM 1250 C C . CYS A 1 158 ? 6.366 8.497 5.802 1.00 89.56 158 CYS A C 1
ATOM 1252 O O . CYS A 1 158 ? 6.745 9.640 6.016 1.00 89.56 158 CYS A O 1
ATOM 1254 N N . GLU A 1 159 ? 6.430 7.936 4.594 1.00 89.88 159 GLU A N 1
ATOM 1255 C CA . GLU A 1 159 ? 6.954 8.603 3.396 1.00 89.88 159 GLU A CA 1
ATOM 1256 C C . GLU A 1 159 ? 5.868 9.359 2.619 1.00 89.88 159 GLU A C 1
ATOM 1258 O O . GLU A 1 159 ? 6.171 10.133 1.709 1.00 89.88 159 GLU A O 1
ATOM 1263 N N . VAL A 1 160 ? 4.593 9.114 2.934 1.00 92.00 160 VAL A N 1
ATOM 1264 C CA . VAL A 1 160 ? 3.446 9.696 2.219 1.00 92.00 160 VAL A CA 1
ATOM 1265 C C . VAL A 1 160 ? 2.635 10.678 3.061 1.00 92.00 160 VAL A C 1
ATOM 1267 O O . VAL A 1 160 ? 1.604 11.156 2.592 1.00 92.00 160 VAL A O 1
ATOM 1270 N N . VAL A 1 161 ? 3.106 10.984 4.271 1.00 92.75 161 VAL A N 1
ATOM 1271 C CA . VAL A 1 161 ? 2.503 11.953 5.193 1.00 92.75 161 VAL A CA 1
ATOM 1272 C C . VAL A 1 161 ? 3.529 12.997 5.627 1.00 92.75 161 VAL A C 1
ATOM 1274 O O . VAL A 1 161 ? 4.712 12.686 5.766 1.00 92.75 161 VAL A O 1
ATOM 1277 N N . GLY A 1 162 ? 3.079 14.225 5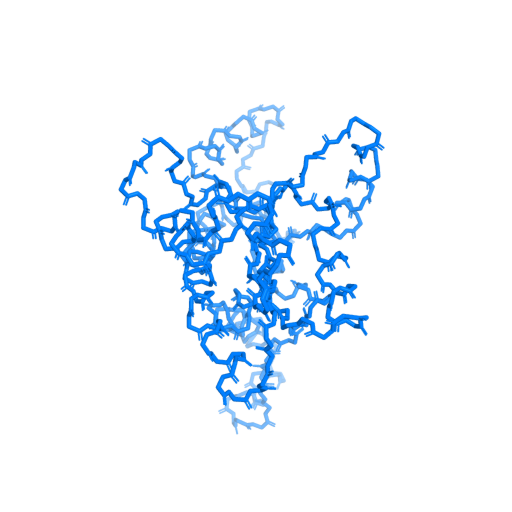.865 1.00 92.12 162 GLY A N 1
ATOM 1278 C CA . GLY A 1 162 ? 3.875 15.299 6.457 1.00 92.12 162 GLY A CA 1
ATOM 1279 C C . GLY A 1 162 ? 3.604 15.416 7.959 1.00 92.12 162 GLY A C 1
ATOM 1280 O O . GLY A 1 162 ? 2.619 16.045 8.328 1.00 92.12 162 GLY A O 1
ATOM 1281 N N . PRO A 1 163 ? 4.440 14.860 8.858 1.00 87.69 163 PRO A N 1
ATOM 1282 C CA . PRO A 1 163 ? 4.189 14.933 10.302 1.00 87.69 163 PRO A CA 1
ATOM 1283 C C . PRO A 1 163 ? 4.267 16.358 10.867 1.00 87.69 163 PRO A C 1
ATOM 1285 O O . PRO A 1 163 ? 3.633 16.643 11.881 1.00 87.69 163 PRO A O 1
ATOM 1288 N N . ASP A 1 164 ? 5.024 17.239 10.210 1.00 90.25 164 ASP A N 1
ATOM 1289 C CA . ASP A 1 164 ? 5.157 18.651 10.580 1.00 90.25 164 ASP A CA 1
ATOM 1290 C C . ASP A 1 164 ? 4.067 19.534 9.952 1.00 90.25 164 ASP A C 1
ATOM 1292 O O . ASP A 1 164 ? 3.967 20.716 10.281 1.00 90.25 164 ASP A O 1
ATOM 1296 N N . ASP A 1 165 ? 3.251 18.974 9.053 1.00 93.06 165 ASP A N 1
ATOM 1297 C CA . ASP A 1 165 ? 2.110 19.657 8.461 1.00 93.06 165 ASP A CA 1
ATOM 1298 C C . ASP A 1 165 ? 0.858 19.387 9.320 1.00 93.06 165 ASP A C 1
ATOM 1300 O O . ASP A 1 165 ? 0.276 18.298 9.247 1.00 93.06 165 ASP A O 1
ATOM 1304 N N . PRO A 1 166 ? 0.400 20.354 10.145 1.00 88.62 166 PRO A N 1
ATOM 1305 C CA . PRO A 1 166 ? -0.812 20.183 10.950 1.00 88.62 166 PRO A CA 1
ATOM 1306 C C . PRO A 1 166 ? -2.059 20.018 10.075 1.00 88.62 166 PRO A C 1
ATOM 1308 O O . PRO A 1 166 ? -3.114 19.585 10.554 1.00 88.62 166 PRO A O 1
ATOM 1311 N N . ASP A 1 167 ? -1.935 20.382 8.799 1.00 92.56 167 ASP A N 1
ATOM 1312 C CA . ASP A 1 167 ? -2.974 20.334 7.811 1.00 92.56 167 ASP A CA 1
ATOM 1313 C C . ASP A 1 167 ? -2.916 19.071 6.920 1.00 92.56 167 ASP A C 1
ATOM 1315 O O . ASP A 1 167 ? -3.781 18.920 6.045 1.00 92.56 167 ASP A O 1
ATOM 1319 N N . ASP A 1 168 ? -2.016 18.114 7.193 1.00 96.00 168 ASP A N 1
ATOM 1320 C CA . ASP A 1 168 ? -1.886 16.880 6.409 1.00 96.00 168 ASP A CA 1
ATOM 1321 C C . ASP A 1 168 ? -3.220 16.099 6.373 1.00 96.00 168 ASP A C 1
ATOM 1323 O O . ASP A 1 168 ? -3.752 15.691 7.415 1.00 96.00 168 ASP A O 1
ATOM 1327 N N . PRO A 1 169 ? -3.807 15.874 5.183 1.00 94.19 169 PRO A N 1
ATOM 1328 C CA . PRO A 1 169 ? -5.144 15.297 5.068 1.00 94.19 169 PRO A CA 1
ATOM 1329 C C . PRO A 1 169 ? -5.210 13.829 5.511 1.00 94.19 169 PRO A C 1
ATOM 1331 O O . PRO A 1 169 ? -6.262 13.378 5.975 1.00 94.19 169 PRO A O 1
ATOM 1334 N N . VAL A 1 170 ? -4.110 13.081 5.385 1.00 95.75 170 VAL A N 1
ATOM 1335 C CA . VAL A 1 170 ? -4.036 11.676 5.796 1.00 95.75 170 VAL A CA 1
ATOM 1336 C C . VAL A 1 170 ? -3.974 11.602 7.316 1.00 95.75 170 VAL A C 1
ATOM 1338 O O . VAL A 1 170 ? -4.822 10.950 7.926 1.00 95.75 170 VAL A O 1
ATOM 1341 N N . LEU A 1 171 ? -3.040 12.312 7.949 1.00 95.12 171 LEU A N 1
ATOM 1342 C CA . LEU A 1 171 ? -2.898 12.326 9.406 1.00 95.12 171 LEU A CA 1
ATOM 1343 C C . LEU A 1 171 ? -4.140 12.883 10.098 1.00 95.12 171 LEU A C 1
ATOM 1345 O O . LEU A 1 171 ? -4.558 12.328 11.120 1.00 95.12 171 LEU A O 1
ATOM 1349 N N . ARG A 1 172 ? -4.779 13.910 9.524 1.00 94.69 172 ARG A N 1
ATOM 1350 C CA . ARG A 1 172 ? -6.068 14.411 10.018 1.00 94.69 172 ARG A CA 1
ATOM 1351 C C . ARG A 1 172 ? -7.124 13.313 10.035 1.00 94.69 172 ARG A C 1
ATOM 1353 O O . ARG A 1 172 ? -7.597 12.954 11.110 1.00 94.69 172 ARG A O 1
ATOM 1360 N N . GLN A 1 173 ? -7.408 12.687 8.890 1.00 95.19 173 GLN A N 1
ATOM 1361 C CA . GLN A 1 173 ? -8.416 11.624 8.831 1.00 95.19 173 GLN A CA 1
ATOM 1362 C C . GLN A 1 173 ? -8.085 10.454 9.774 1.00 95.19 173 GLN A C 1
ATOM 1364 O O . GLN A 1 173 ? -8.966 9.946 10.474 1.00 95.19 173 GLN A O 1
ATOM 1369 N N . LEU A 1 174 ? -6.825 10.014 9.806 1.00 95.25 174 LEU A N 1
ATOM 1370 C CA . LEU A 1 174 ? -6.410 8.895 10.648 1.00 95.25 174 LEU A CA 1
ATOM 1371 C C . LEU A 1 174 ? -6.567 9.225 12.137 1.00 95.25 174 LEU A C 1
ATOM 1373 O O . LEU A 1 174 ? -7.116 8.417 12.882 1.00 95.25 174 LEU A O 1
ATOM 1377 N N . SER A 1 175 ? -6.139 10.407 12.580 1.00 93.81 175 SER A N 1
ATOM 1378 C CA . SER A 1 175 ? -6.204 10.805 13.995 1.00 93.81 175 SER A CA 1
ATOM 1379 C C . SER A 1 175 ? -7.624 11.121 14.492 1.00 93.81 175 SER A C 1
ATOM 1381 O O . SER A 1 175 ? -7.895 11.007 15.700 1.00 93.81 175 SER A O 1
ATOM 1383 N N . ASP A 1 176 ? -8.528 11.451 13.566 1.00 94.56 176 ASP A N 1
ATOM 1384 C CA . ASP A 1 176 ? -9.960 11.645 13.808 1.00 94.56 176 ASP A CA 1
ATOM 1385 C C . ASP A 1 176 ? -10.739 10.325 13.896 1.00 94.56 176 ASP A C 1
ATOM 1387 O O . ASP A 1 176 ? -11.834 10.293 14.459 1.00 94.56 176 ASP A O 1
ATOM 1391 N N . THR A 1 177 ? -10.200 9.224 13.359 1.00 95.62 177 THR A N 1
ATOM 1392 C CA . THR A 1 177 ? -10.948 7.960 13.211 1.00 95.62 177 THR A CA 1
ATOM 1393 C C . THR A 1 177 ? -10.326 6.755 13.911 1.00 95.62 177 THR A C 1
ATOM 1395 O O . THR A 1 177 ? -11.040 5.781 14.179 1.00 95.62 177 THR A O 1
ATOM 1398 N N . LEU A 1 178 ? -9.027 6.795 14.218 1.00 97.12 178 LEU A N 1
ATOM 1399 C CA . LEU A 1 178 ? -8.238 5.660 14.695 1.00 97.12 178 LEU A CA 1
ATOM 1400 C C . LEU A 1 178 ? -7.306 6.071 15.843 1.00 97.12 178 LEU A C 1
ATOM 1402 O O . LEU A 1 178 ? -6.824 7.201 15.927 1.00 97.12 178 LEU A O 1
ATOM 1406 N N . LEU A 1 179 ? -7.004 5.114 16.721 1.00 97.06 179 LEU A N 1
ATOM 1407 C CA . LEU A 1 179 ? -5.852 5.209 17.613 1.00 97.06 179 LEU A CA 1
ATOM 1408 C C . LEU A 1 179 ? -4.596 4.767 16.857 1.00 97.06 179 LEU A C 1
ATOM 1410 O O . LEU A 1 179 ? -4.496 3.606 16.458 1.00 97.06 179 LEU A O 1
ATOM 1414 N N . LEU A 1 180 ? -3.638 5.675 16.673 1.00 95.25 180 LEU A N 1
ATOM 1415 C CA . LEU A 1 180 ? -2.370 5.383 16.006 1.00 95.25 180 LEU A CA 1
ATOM 1416 C C . LEU A 1 180 ? -1.422 4.681 16.989 1.00 95.25 180 LEU A C 1
ATOM 1418 O O . LEU A 1 180 ? -0.993 5.264 17.983 1.00 95.25 180 LEU A O 1
ATOM 1422 N N . VAL A 1 181 ? -1.089 3.426 16.700 1.00 95.31 181 VAL A N 1
ATOM 1423 C CA . VAL A 1 181 ? -0.218 2.570 17.510 1.00 95.31 181 VAL A CA 1
ATOM 1424 C C . VAL A 1 181 ? 1.091 2.346 16.766 1.00 95.31 181 VAL A C 1
ATOM 1426 O O . VAL A 1 181 ? 1.144 1.660 15.741 1.00 95.31 181 VAL A O 1
ATOM 1429 N N . TRP A 1 182 ? 2.163 2.918 17.308 1.00 93.69 182 TRP A N 1
ATOM 1430 C CA . TRP A 1 182 ? 3.505 2.727 16.780 1.00 93.69 182 TRP A CA 1
ATOM 1431 C C . TRP A 1 182 ? 4.095 1.408 17.275 1.00 93.69 182 TRP A C 1
ATOM 1433 O O . TRP A 1 182 ? 4.287 1.210 18.477 1.00 93.69 182 TRP A O 1
ATOM 1443 N N . ILE A 1 183 ? 4.449 0.524 16.347 1.00 90.44 183 ILE A N 1
ATOM 1444 C CA . ILE A 1 183 ? 5.300 -0.624 16.641 1.00 90.44 183 ILE A CA 1
ATOM 1445 C C . ILE A 1 183 ? 6.750 -0.165 16.517 1.00 90.44 183 ILE A C 1
ATOM 1447 O O . ILE A 1 183 ? 7.283 -0.002 15.416 1.00 90.44 183 ILE A O 1
ATOM 1451 N N . LYS A 1 184 ? 7.384 0.066 17.667 1.00 88.38 184 LYS A N 1
ATOM 1452 C CA . LYS A 1 184 ? 8.785 0.476 17.747 1.00 88.38 184 LYS A CA 1
ATOM 1453 C C . LYS A 1 184 ? 9.705 -0.719 17.482 1.00 88.38 184 LYS A C 1
ATOM 1455 O O . LYS A 1 184 ? 9.616 -1.741 18.158 1.00 88.38 184 LYS A O 1
ATOM 1460 N N . GLY A 1 185 ? 10.609 -0.568 16.516 1.00 81.75 185 GLY A N 1
ATOM 1461 C CA . GLY A 1 185 ? 11.689 -1.526 16.285 1.00 81.75 185 GLY A CA 1
ATOM 1462 C C . GLY A 1 185 ? 12.732 -1.502 17.405 1.00 81.75 185 GLY A C 1
ATOM 1463 O O . GLY A 1 185 ? 12.897 -0.497 18.096 1.00 81.75 185 GLY A O 1
ATOM 1464 N N . SER A 1 186 ? 13.449 -2.609 17.573 1.00 79.38 186 SER A N 1
ATOM 1465 C CA . SER A 1 186 ? 14.613 -2.709 18.460 1.00 79.38 186 SER A CA 1
ATOM 1466 C C . SER A 1 186 ? 15.780 -3.344 17.711 1.00 79.38 186 SER A C 1
ATOM 1468 O O . SER A 1 186 ? 15.557 -4.046 16.725 1.00 79.38 186 SER A O 1
ATOM 1470 N N . ASP A 1 187 ? 17.005 -3.157 18.201 1.00 75.38 187 ASP A N 1
ATOM 1471 C CA . ASP A 1 187 ? 18.215 -3.698 17.562 1.00 75.38 187 ASP A CA 1
ATOM 1472 C C . ASP A 1 187 ? 18.177 -5.229 17.422 1.00 75.38 187 ASP A C 1
ATOM 1474 O O . ASP A 1 187 ? 18.664 -5.789 16.442 1.00 75.38 187 ASP A O 1
ATOM 1478 N N . ALA A 1 188 ? 17.506 -5.912 18.357 1.00 69.25 188 ALA A N 1
ATOM 1479 C CA . ALA A 1 188 ? 17.273 -7.356 18.306 1.00 69.25 188 ALA A CA 1
ATOM 1480 C C . ALA A 1 188 ? 16.410 -7.796 17.105 1.00 69.25 188 ALA A C 1
ATOM 1482 O O . ALA A 1 188 ? 16.505 -8.942 16.669 1.00 69.25 188 ALA A O 1
ATOM 1483 N N . HIS A 1 189 ? 15.584 -6.902 16.549 1.00 68.25 189 HIS A N 1
ATOM 1484 C CA . HIS A 1 189 ? 14.788 -7.182 15.356 1.00 68.25 189 HIS A CA 1
ATOM 1485 C C . HIS A 1 189 ? 15.570 -6.960 14.060 1.00 68.25 189 HIS A C 1
ATOM 1487 O O . HIS A 1 189 ? 15.244 -7.592 13.060 1.00 68.25 189 HIS A O 1
ATOM 1493 N N . THR A 1 190 ? 16.603 -6.115 14.055 1.00 69.62 190 THR A N 1
ATOM 1494 C CA . THR A 1 190 ? 17.298 -5.682 12.831 1.00 69.62 190 THR A CA 1
ATOM 1495 C C . THR A 1 190 ? 17.819 -6.855 12.001 1.00 69.62 190 THR A C 1
ATOM 1497 O O . THR A 1 190 ? 17.557 -6.914 10.803 1.00 69.62 190 THR A O 1
ATOM 1500 N N . ALA A 1 191 ? 18.477 -7.837 12.625 1.00 70.19 191 ALA A N 1
ATOM 1501 C CA . ALA A 1 191 ? 19.028 -8.989 11.905 1.00 70.19 191 ALA A CA 1
ATOM 1502 C C . ALA A 1 191 ? 17.940 -9.852 11.231 1.00 70.19 191 ALA A C 1
ATOM 1504 O O . ALA A 1 191 ? 18.084 -10.264 10.080 1.00 70.19 191 ALA A O 1
ATOM 1505 N N . GLU A 1 192 ? 16.823 -10.096 11.922 1.00 72.94 192 GLU A N 1
ATOM 1506 C CA . GLU A 1 192 ? 15.712 -10.881 11.372 1.00 72.94 192 GLU A CA 1
ATOM 1507 C C . GLU A 1 192 ? 14.898 -10.082 10.339 1.00 72.94 192 GLU A C 1
ATOM 1509 O O . GLU A 1 192 ? 14.388 -10.662 9.379 1.00 72.94 192 GLU A O 1
ATOM 1514 N N . LEU A 1 193 ? 14.809 -8.755 10.486 1.00 71.62 193 LEU A N 1
ATOM 1515 C CA . LEU A 1 193 ? 14.206 -7.863 9.492 1.00 71.62 193 LEU A CA 1
ATOM 1516 C C . LEU A 1 193 ? 14.982 -7.890 8.176 1.00 71.62 193 LEU A C 1
ATOM 1518 O O . LEU A 1 193 ? 14.363 -8.073 7.129 1.00 71.62 193 LEU A O 1
ATOM 1522 N N . VAL A 1 194 ? 16.314 -7.778 8.233 1.00 72.50 194 VAL A N 1
ATOM 1523 C CA . VAL A 1 194 ? 17.189 -7.872 7.052 1.00 72.50 194 VAL A CA 1
ATOM 1524 C C . VAL A 1 194 ? 17.006 -9.227 6.370 1.00 72.50 194 VAL A C 1
ATOM 1526 O O . VAL A 1 194 ? 16.671 -9.277 5.188 1.00 72.50 194 VAL A O 1
ATOM 1529 N N . ARG A 1 195 ? 17.075 -10.331 7.130 1.00 71.44 195 ARG A N 1
ATOM 1530 C CA . ARG A 1 195 ? 16.884 -11.687 6.586 1.00 71.44 195 ARG A CA 1
ATOM 1531 C C . ARG A 1 195 ? 15.542 -11.856 5.862 1.00 71.44 195 ARG A C 1
ATOM 1533 O O . ARG A 1 195 ? 15.464 -12.535 4.838 1.00 71.44 195 ARG A O 1
ATOM 1540 N N . ARG A 1 196 ? 14.463 -11.281 6.404 1.00 70.19 196 ARG A N 1
ATOM 1541 C CA . ARG A 1 196 ? 13.125 -11.340 5.790 1.00 70.19 196 ARG A CA 1
ATOM 1542 C C . ARG A 1 196 ? 13.018 -10.452 4.559 1.00 70.19 196 ARG A C 1
ATOM 1544 O O . ARG A 1 196 ? 12.402 -10.875 3.582 1.00 70.19 196 ARG A O 1
ATOM 1551 N N . PHE A 1 197 ? 13.611 -9.263 4.609 1.00 68.69 197 PHE A N 1
ATOM 1552 C CA . PHE A 1 197 ? 13.624 -8.329 3.491 1.00 68.69 197 PHE A CA 1
ATOM 1553 C C . PHE A 1 197 ? 14.348 -8.919 2.277 1.00 68.69 197 PHE A C 1
ATOM 1555 O O . PHE A 1 197 ? 13.788 -8.900 1.184 1.00 68.69 197 PHE A O 1
ATOM 1562 N N . ASP A 1 198 ? 15.512 -9.542 2.480 1.00 64.50 198 ASP A N 1
ATOM 1563 C CA . ASP A 1 198 ? 16.275 -10.193 1.405 1.00 64.50 198 ASP A CA 1
ATOM 1564 C C . ASP A 1 198 ? 15.495 -11.334 0.740 1.00 64.50 198 ASP A C 1
ATOM 1566 O O . ASP A 1 198 ? 15.603 -11.561 -0.465 1.00 64.50 198 ASP A O 1
ATOM 1570 N N . ARG A 1 199 ? 14.676 -12.056 1.516 1.00 68.19 199 ARG A N 1
ATOM 1571 C CA . ARG A 1 199 ? 13.896 -13.193 1.013 1.00 68.19 199 ARG A CA 1
ATOM 1572 C C . ARG A 1 199 ? 12.651 -12.771 0.231 1.00 68.19 199 ARG A C 1
ATOM 1574 O O . ARG A 1 199 ? 12.289 -13.446 -0.730 1.00 68.19 199 ARG A O 1
ATOM 1581 N N . ALA A 1 200 ? 11.951 -11.735 0.682 1.00 65.94 200 ALA A N 1
ATOM 1582 C CA . ALA A 1 200 ? 10.684 -11.303 0.097 1.00 65.94 200 ALA A CA 1
ATOM 1583 C C . ALA A 1 200 ? 10.471 -9.801 0.350 1.00 65.94 200 ALA A C 1
ATOM 1585 O O . ALA A 1 200 ? 9.750 -9.429 1.284 1.00 65.94 200 ALA A O 1
ATOM 1586 N N . PRO A 1 201 ? 11.100 -8.923 -0.451 1.00 68.88 201 PRO A N 1
ATOM 1587 C CA . PRO A 1 201 ? 10.972 -7.492 -0.249 1.00 68.88 201 PRO A CA 1
ATOM 1588 C C . PRO A 1 201 ? 9.523 -7.072 -0.506 1.00 68.88 201 PRO A C 1
ATOM 1590 O O . PRO A 1 201 ? 8.955 -7.311 -1.578 1.00 68.88 201 PRO A O 1
ATOM 1593 N N . LYS A 1 202 ? 8.916 -6.449 0.508 1.00 74.81 202 LYS A N 1
ATOM 1594 C CA . LYS A 1 202 ? 7.619 -5.792 0.350 1.00 74.81 202 LYS A CA 1
ATOM 1595 C C . LYS A 1 202 ? 7.744 -4.635 -0.653 1.00 74.81 202 LYS A C 1
ATOM 1597 O O . LYS A 1 202 ? 8.819 -4.041 -0.746 1.00 74.81 202 LYS A O 1
ATOM 1602 N N . PRO A 1 203 ? 6.665 -4.301 -1.379 1.00 82.38 203 PRO A N 1
ATOM 1603 C CA . PRO A 1 203 ? 6.629 -3.081 -2.175 1.00 82.38 203 PRO A CA 1
ATOM 1604 C C . PRO A 1 203 ? 6.881 -1.874 -1.261 1.00 82.38 203 PRO A C 1
ATOM 1606 O O . PRO A 1 203 ? 6.341 -1.809 -0.156 1.00 82.38 203 PRO A O 1
ATOM 1609 N N . MET A 1 204 ? 7.747 -0.959 -1.697 1.00 84.88 204 MET A N 1
ATOM 1610 C CA . MET A 1 204 ? 8.072 0.256 -0.954 1.00 84.88 204 MET A CA 1
ATOM 1611 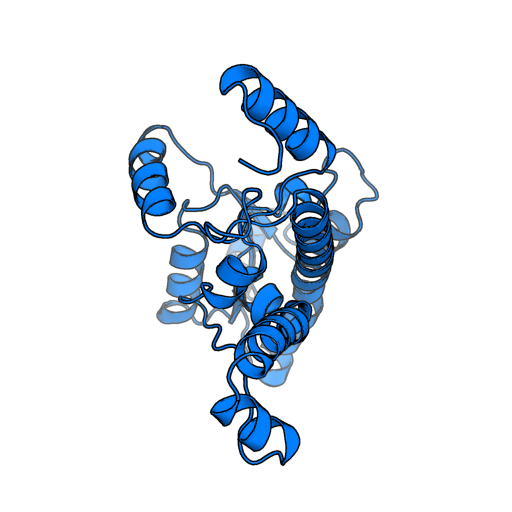C C . MET A 1 204 ? 8.078 1.457 -1.888 1.00 84.88 204 MET A C 1
ATOM 1613 O O . MET A 1 204 ? 8.567 1.390 -3.021 1.00 84.88 204 MET A O 1
ATOM 1617 N N . TYR A 1 205 ? 7.546 2.553 -1.365 1.00 91.75 205 TYR A N 1
ATOM 1618 C CA . TYR A 1 205 ? 7.704 3.877 -1.927 1.00 91.75 205 TYR A CA 1
ATOM 1619 C C . TYR A 1 205 ? 8.888 4.603 -1.288 1.00 91.75 205 TYR A C 1
ATOM 1621 O O . TYR A 1 205 ? 9.108 4.491 -0.079 1.00 91.75 205 TYR A O 1
ATOM 1629 N N . TYR A 1 206 ? 9.605 5.369 -2.105 1.00 90.75 206 TYR A N 1
ATOM 1630 C CA . TYR A 1 206 ? 10.681 6.254 -1.683 1.00 90.75 206 TYR A CA 1
ATOM 1631 C C . TYR A 1 206 ? 10.468 7.659 -2.246 1.00 90.75 206 TYR A C 1
ATOM 1633 O O . TYR A 1 206 ? 10.031 7.828 -3.385 1.00 90.75 206 TYR A O 1
ATOM 1641 N N . GLN A 1 207 ? 10.845 8.676 -1.473 1.00 92.38 207 GLN A N 1
ATOM 1642 C CA . GLN A 1 207 ? 10.698 10.063 -1.901 1.00 92.38 207 GLN A CA 1
ATOM 1643 C C . GLN A 1 207 ? 11.546 10.378 -3.151 1.00 92.38 207 GLN A C 1
ATOM 1645 O O . GLN A 1 207 ? 12.708 9.963 -3.221 1.00 92.38 207 GLN A O 1
ATOM 1650 N N . PRO A 1 208 ? 11.026 11.170 -4.111 1.00 94.25 208 PRO A N 1
ATOM 1651 C CA . PRO A 1 208 ? 11.718 11.478 -5.360 1.00 94.25 208 PRO A CA 1
ATOM 1652 C C . PRO A 1 208 ? 13.125 12.050 -5.183 1.00 94.25 208 PRO A C 1
ATOM 1654 O O . PRO A 1 208 ? 14.052 11.608 -5.857 1.00 94.25 208 PRO A O 1
ATOM 1657 N N . ALA A 1 209 ? 13.298 13.001 -4.259 1.00 94.25 209 ALA A N 1
ATOM 1658 C CA . ALA A 1 209 ? 14.592 13.635 -4.009 1.00 94.25 209 ALA A CA 1
ATOM 1659 C C . ALA A 1 209 ? 15.626 12.629 -3.479 1.00 94.25 209 ALA A C 1
ATOM 1661 O O . ALA A 1 209 ? 16.770 12.617 -3.931 1.00 94.25 209 ALA A O 1
ATOM 1662 N N . PHE A 1 210 ? 15.201 11.743 -2.572 1.00 94.38 210 PHE A N 1
ATOM 1663 C CA . PHE A 1 210 ? 16.041 10.662 -2.068 1.00 94.38 210 PHE A CA 1
ATOM 1664 C C . PHE A 1 210 ? 16.444 9.701 -3.193 1.00 94.38 210 PHE A C 1
ATOM 1666 O O . PHE A 1 210 ? 17.628 9.418 -3.352 1.00 94.38 210 PHE A O 1
ATOM 1673 N N . LEU A 1 211 ? 15.488 9.243 -4.009 1.00 94.12 211 LEU A N 1
ATOM 1674 C CA . LEU A 1 211 ? 15.770 8.327 -5.120 1.00 94.12 211 LEU A CA 1
ATOM 1675 C C . LEU A 1 211 ? 16.737 8.927 -6.140 1.00 94.12 211 LEU A C 1
ATOM 1677 O O . LEU A 1 211 ? 17.647 8.238 -6.589 1.00 94.12 211 LEU A O 1
ATOM 1681 N N . GLN A 1 212 ? 16.558 10.199 -6.501 1.00 95.19 212 GLN A N 1
ATOM 1682 C CA . GLN A 1 212 ? 17.447 10.889 -7.436 1.00 95.19 212 GLN A CA 1
ATOM 1683 C C . GLN A 1 212 ? 18.876 10.982 -6.897 1.00 95.19 212 GLN A C 1
ATOM 1685 O O . GLN A 1 212 ? 19.821 10.677 -7.626 1.00 95.19 212 GLN A O 1
ATOM 1690 N N . ALA A 1 213 ? 19.031 11.364 -5.626 1.00 96.25 213 ALA A N 1
ATOM 1691 C CA . ALA A 1 213 ? 20.336 11.443 -4.978 1.00 96.25 213 ALA A CA 1
ATOM 1692 C C . ALA A 1 213 ? 21.004 10.062 -4.894 1.00 96.25 213 ALA A C 1
ATOM 1694 O O . ALA A 1 213 ? 22.127 9.899 -5.369 1.00 96.25 213 ALA A O 1
ATOM 1695 N N . ALA A 1 214 ? 20.286 9.057 -4.385 1.00 95.06 214 ALA A N 1
ATOM 1696 C CA . ALA A 1 214 ? 20.793 7.696 -4.236 1.00 95.06 214 ALA A CA 1
ATOM 1697 C C . ALA A 1 214 ? 21.161 7.059 -5.587 1.00 95.06 214 ALA A C 1
ATOM 1699 O O . ALA A 1 214 ? 22.177 6.377 -5.700 1.00 95.06 214 ALA A O 1
ATOM 1700 N N . TRP A 1 215 ? 20.371 7.301 -6.637 1.00 94.12 215 TRP A N 1
ATOM 1701 C CA . TRP A 1 215 ? 20.659 6.788 -7.977 1.00 94.12 215 TRP A CA 1
ATOM 1702 C C . TRP A 1 215 ? 21.882 7.454 -8.614 1.00 94.12 215 TRP A C 1
ATOM 1704 O O . TRP A 1 215 ? 22.694 6.789 -9.261 1.00 94.12 215 TRP A O 1
ATOM 1714 N N . ALA A 1 216 ? 22.044 8.767 -8.430 1.00 94.38 216 ALA A N 1
ATOM 1715 C CA . ALA A 1 216 ? 23.235 9.479 -8.882 1.00 94.38 216 ALA A CA 1
ATOM 1716 C C . ALA A 1 216 ? 24.496 8.990 -8.153 1.00 94.38 216 ALA A C 1
ATOM 1718 O O . ALA A 1 216 ? 25.501 8.710 -8.805 1.00 94.38 216 ALA A O 1
ATOM 1719 N N . GLU A 1 217 ? 24.422 8.832 -6.831 1.00 95.88 217 GLU A N 1
ATOM 1720 C CA . GLU A 1 217 ? 25.513 8.307 -6.008 1.00 95.88 217 GLU A CA 1
ATOM 1721 C C . GLU A 1 217 ? 25.897 6.879 -6.422 1.00 95.88 217 GLU A C 1
ATOM 1723 O O . GLU A 1 217 ? 27.069 6.609 -6.682 1.00 95.88 217 GLU A O 1
ATOM 1728 N N . TYR A 1 218 ? 24.915 5.984 -6.579 1.00 93.69 218 TYR A N 1
ATOM 1729 C CA . TYR A 1 218 ? 25.146 4.608 -7.025 1.00 93.69 218 TYR A CA 1
ATOM 1730 C C . TYR A 1 218 ? 25.908 4.562 -8.355 1.00 93.69 218 TYR A C 1
ATOM 1732 O O . TYR A 1 218 ? 26.917 3.863 -8.479 1.00 93.69 218 TYR A O 1
ATOM 1740 N N . ARG A 1 219 ? 25.476 5.360 -9.339 1.00 94.00 219 ARG A N 1
ATOM 1741 C CA . ARG A 1 219 ? 26.136 5.421 -10.649 1.00 94.00 219 ARG A CA 1
ATOM 1742 C C . ARG A 1 219 ? 27.566 5.943 -10.577 1.00 94.00 219 ARG A C 1
ATOM 1744 O O . ARG A 1 219 ? 28.431 5.437 -11.288 1.00 94.00 219 ARG A O 1
ATOM 1751 N N . GLN A 1 220 ? 27.826 6.917 -9.707 1.00 95.12 220 GLN A N 1
ATOM 1752 C CA . GLN A 1 220 ? 29.176 7.435 -9.484 1.00 95.12 220 GLN A CA 1
ATOM 1753 C C . GLN A 1 220 ? 30.091 6.390 -8.839 1.00 95.12 220 GLN A C 1
ATOM 1755 O O . GLN A 1 220 ? 31.197 6.178 -9.330 1.00 95.12 220 GLN A O 1
ATOM 1760 N N . ILE A 1 221 ? 29.628 5.714 -7.782 1.00 96.50 221 ILE A N 1
ATOM 1761 C CA . ILE A 1 221 ? 30.412 4.704 -7.051 1.00 96.50 221 ILE A CA 1
ATOM 1762 C C . ILE A 1 221 ? 30.776 3.524 -7.956 1.00 96.50 221 ILE A C 1
ATOM 1764 O O . ILE A 1 221 ? 31.904 3.035 -7.913 1.00 96.50 221 ILE A O 1
ATOM 1768 N N . HIS A 1 222 ? 29.829 3.069 -8.775 1.00 93.62 222 HIS A N 1
ATOM 1769 C CA . HIS A 1 222 ? 30.014 1.899 -9.630 1.00 93.62 222 HIS A CA 1
ATOM 1770 C C . HIS A 1 222 ? 30.534 2.229 -11.034 1.00 93.62 222 HIS A C 1
ATOM 1772 O O . HIS A 1 222 ? 30.808 1.305 -11.796 1.00 93.62 222 HIS A O 1
ATOM 1778 N N . ALA A 1 223 ? 30.702 3.515 -11.363 1.00 93.50 223 ALA A N 1
ATOM 1779 C CA . ALA A 1 223 ? 31.111 3.995 -12.684 1.00 93.50 223 ALA A CA 1
ATOM 1780 C C . ALA A 1 223 ? 30.257 3.415 -13.831 1.00 93.50 223 ALA A C 1
ATOM 1782 O O . ALA A 1 223 ? 30.778 3.042 -14.881 1.00 93.50 223 ALA A O 1
ATOM 1783 N N . VAL A 1 224 ? 28.941 3.348 -13.613 1.00 91.44 224 VAL A N 1
ATOM 1784 C CA . VAL A 1 224 ? 27.953 2.827 -14.570 1.00 91.44 224 VAL A CA 1
ATOM 1785 C C . VAL A 1 224 ? 27.004 3.922 -15.054 1.00 91.44 224 VAL A C 1
ATOM 1787 O O . VAL A 1 224 ? 26.741 4.909 -14.360 1.00 91.44 224 VAL A O 1
ATOM 1790 N N . THR A 1 225 ? 26.476 3.753 -16.262 1.00 87.88 225 THR A N 1
ATOM 1791 C CA . THR A 1 225 ? 25.416 4.598 -16.819 1.00 87.88 225 THR A CA 1
ATOM 1792 C C . THR A 1 225 ? 24.033 4.058 -16.448 1.00 87.88 225 THR A C 1
ATOM 1794 O O . THR A 1 225 ? 23.908 3.049 -15.767 1.00 87.88 225 THR A O 1
ATOM 1797 N N . GLU A 1 226 ? 22.956 4.733 -16.864 1.00 80.69 226 GLU A N 1
ATOM 1798 C CA . GLU A 1 226 ? 21.598 4.195 -16.645 1.00 80.69 226 GLU A CA 1
ATOM 1799 C C . GLU A 1 226 ? 21.291 2.953 -17.490 1.00 80.69 226 GLU A C 1
ATOM 1801 O O . GLU A 1 226 ? 20.307 2.271 -17.219 1.00 80.69 226 GLU A O 1
ATOM 1806 N N . ALA A 1 227 ? 22.097 2.692 -18.522 1.00 74.25 227 ALA A N 1
ATOM 1807 C CA . ALA A 1 227 ? 21.900 1.588 -19.453 1.00 74.25 227 ALA A CA 1
ATOM 1808 C C . ALA A 1 227 ? 22.666 0.308 -19.064 1.00 74.25 227 ALA A C 1
ATOM 1810 O O . ALA A 1 227 ? 22.479 -0.708 -19.728 1.00 74.25 227 ALA A O 1
ATOM 1811 N N . ASP A 1 228 ? 23.515 0.359 -18.032 1.00 67.25 228 ASP A N 1
ATOM 1812 C CA . ASP A 1 228 ? 24.365 -0.755 -17.575 1.00 67.25 228 ASP A CA 1
ATOM 1813 C C . ASP A 1 228 ? 23.712 -1.574 -16.443 1.00 67.25 228 ASP A C 1
ATOM 1815 O O . ASP A 1 228 ? 23.902 -2.821 -16.426 1.00 67.25 228 ASP A O 1
#

Foldseek 3Di:
DQAPDPVSQVPDLFAFAEEADAPPLCLLVVLVCCVVPPVAAEQELLLQLCPPQCFVVLQVVVVVVLCVPPVSVVCVVVVVDGGTDDGDSVDSPSVDLSLAAQAAVVVSHDQVVSNVVSLVSSLVSLLVSLLCQQVVSVCCCPVPNGRYYYYRHDNAPVVNFDPVPPPTPSCVSDVVRHHYDYSDDDPVCVVVSVVVCVVPNRDYHDDPVVSVVVVVVVCVVVVHDSND

Sequence (228 aa):
MIYRSGQDYLDAGRKRVLLFGMSGLGKTYLANLMRDQAAWFHYSVDYRIGTRYMNELIADNFKREAMKVPLLRELLMTDSVYISSNITFDNLAPLSTYLGKPGDPAKGGLPFADYMARQDQHRAAEIAATLDAARFITRAEEIYGYKNFVCDTSGSICEVVGPDDPDDPVLRQLSDTLLLVWIKGSDAHTAELVRRFDRAPKPMYYQPAFLQAAWAEYRQIHAVTEAD